Protein AF-A0A5S3YPI2-F1 (afdb_monomer_lite)

Sequence (202 aa):
MSELDIEFKTPSRTIKENSLLTDIDLHELSQLYEDVSFKTLIIGDMKKEQALKSLVIGEDENHTLTSSLECLDEKGLDNSILQNENKLVKLVSYMKKRAFLSGCNQLVFLNSSKEARELTLLEDWGNMNSELIDAKELFDSFKPWQFLSLAYGDSIAHVSKLGSVSMEDEVIDFKSSSSFWEGSFVTEQKKVVSANLVPMRE

Radius of gyration: 19.45 Å; chains: 1; bounding box: 42×45×51 Å

pLDDT: mean 70.62, std 20.14, range [27.45, 94.5]

Secondary structure (DSSP, 8-state):
------EEE-SS-EEETTSPPPHHHHHHHHHH-TT---------SS-HHHHHHT----S-TT--S-S-PPPP-GGGHHHHHHHHGGGSEEEE-TT--EEEE-TTSEEEEE-TTS-EEEEEE---TTTS-TT-GGGHHHHTT----EETTEETT-BHHHHTTTEEEEEETTEEEEEESSSSEEEEEEEETTEEEEEEEEEPP-

Foldseek 3Di:
DDDPFDWDDFPVGIDTPPDDDDPVNQVRVCVVDVQDDDDQDDPDDDPCLVVVVVVPPDPDPDPPLPLQFAAADPQPRQVSCVVCVVSWDWDQDNVRFTWTQTLQQWIFTADPVRDTFKIKQAFQVVPPDPSCVVCVSVSVSHHHDDDDNDTFFDAPVVQVVQADWDDDDQKIWHDGPPAQKTWIFGDDPRGTGMTMIGGHDD

Organism: NCBI:txid161398

Structure (mmCIF, N/CA/C/O backbone):
data_AF-A0A5S3YPI2-F1
#
_entry.id   AF-A0A5S3YPI2-F1
#
loop_
_atom_site.group_PDB
_atom_site.id
_atom_site.type_symbol
_atom_site.label_atom_id
_atom_site.label_alt_id
_atom_site.label_comp_id
_atom_site.label_asym_id
_atom_site.label_entity_id
_atom_site.label_seq_id
_atom_site.pdbx_PDB_ins_code
_atom_site.Cartn_x
_atom_site.Cartn_y
_atom_site.Cartn_z
_atom_site.occupancy
_atom_site.B_iso_or_equiv
_atom_site.auth_seq_id
_atom_site.auth_comp_id
_atom_site.auth_asym_id
_atom_site.auth_atom_id
_atom_site.pdbx_PDB_model_num
ATOM 1 N N . MET A 1 1 ? -19.064 25.954 5.197 1.00 36.50 1 MET A N 1
ATOM 2 C CA . MET A 1 1 ? -19.963 24.964 5.832 1.00 36.50 1 MET A CA 1
ATOM 3 C C . MET A 1 1 ? -19.135 24.287 6.903 1.00 36.50 1 MET A C 1
ATOM 5 O O . MET A 1 1 ? -18.041 23.862 6.565 1.00 36.50 1 MET A O 1
ATOM 9 N N . SER A 1 2 ? -19.549 24.359 8.171 1.00 35.97 2 SER A N 1
ATOM 10 C CA . SER A 1 2 ? -18.691 24.000 9.307 1.00 35.97 2 SER A CA 1
ATOM 11 C C . SER A 1 2 ? -18.310 22.524 9.269 1.00 35.97 2 SER A C 1
ATOM 13 O O . SER A 1 2 ? -19.182 21.670 9.104 1.00 35.97 2 SER A O 1
ATOM 15 N N . GLU A 1 3 ? -17.015 22.267 9.421 1.00 44.09 3 GLU A N 1
ATOM 16 C CA . GLU A 1 3 ? -16.443 20.954 9.697 1.00 44.09 3 GLU A CA 1
ATOM 17 C C . GLU A 1 3 ? -17.239 20.306 10.837 1.00 44.09 3 GLU A C 1
ATOM 19 O O . GLU A 1 3 ? -17.476 20.921 11.878 1.00 44.09 3 GLU A O 1
ATOM 24 N N . LEU A 1 4 ? -17.753 19.100 10.600 1.00 38.81 4 LEU A N 1
ATOM 25 C CA . LEU A 1 4 ? -18.379 18.302 11.646 1.00 38.81 4 LEU A CA 1
ATOM 26 C C . LEU A 1 4 ? -17.256 17.816 12.564 1.00 38.81 4 LEU A C 1
ATOM 28 O O . LEU A 1 4 ? -16.678 16.761 12.324 1.00 38.81 4 LEU A O 1
ATOM 32 N N . ASP A 1 5 ? -16.938 18.609 13.585 1.00 52.88 5 ASP A N 1
ATOM 33 C CA . ASP A 1 5 ? -16.104 18.181 14.704 1.00 52.88 5 ASP A CA 1
ATOM 34 C C . ASP A 1 5 ? -16.802 16.989 15.375 1.00 52.88 5 ASP A C 1
ATOM 36 O O . ASP A 1 5 ? -17.840 17.142 16.024 1.00 52.88 5 ASP A O 1
ATOM 40 N N . ILE A 1 6 ? -16.269 15.780 15.182 1.00 54.59 6 ILE A N 1
ATOM 41 C CA . ILE A 1 6 ? -16.771 14.598 15.883 1.00 54.59 6 ILE A CA 1
ATOM 42 C C . ILE A 1 6 ? -16.357 14.732 17.352 1.00 54.59 6 ILE A C 1
ATOM 44 O O . ILE A 1 6 ? -15.170 14.751 17.695 1.00 54.59 6 ILE A O 1
ATOM 48 N N . GLU A 1 7 ? -17.357 14.839 18.223 1.00 72.94 7 GLU A N 1
ATOM 49 C CA . GLU A 1 7 ? -17.189 14.954 19.667 1.00 72.94 7 GLU A CA 1
ATOM 50 C C . GLU A 1 7 ? -17.839 13.759 20.370 1.00 72.94 7 GLU A C 1
ATOM 52 O O . GLU A 1 7 ? -19.037 13.508 20.231 1.00 72.94 7 GLU A O 1
ATOM 57 N N . PHE A 1 8 ? -17.053 13.041 21.169 1.00 69.75 8 PHE A N 1
ATOM 58 C CA . PHE A 1 8 ? -17.534 11.973 22.035 1.00 69.75 8 PHE A CA 1
ATOM 59 C C . PHE A 1 8 ? -17.744 12.536 23.434 1.00 69.75 8 PHE A C 1
ATOM 61 O O . PHE A 1 8 ? -16.818 13.059 24.056 1.00 69.75 8 PHE A O 1
ATOM 68 N N . LYS A 1 9 ? -18.967 12.440 23.950 1.00 78.50 9 LYS A N 1
ATOM 69 C CA . LYS A 1 9 ? -19.253 12.820 25.334 1.00 78.50 9 LYS A CA 1
ATOM 70 C C . LYS A 1 9 ? -19.041 11.617 26.236 1.00 78.50 9 LYS A C 1
ATOM 72 O O . LYS A 1 9 ? -19.733 10.615 26.082 1.00 78.50 9 LYS A O 1
ATOM 77 N N . THR A 1 10 ? -18.121 11.745 27.181 1.00 77.94 10 THR A N 1
ATOM 78 C CA . THR A 1 10 ? -17.955 10.810 28.291 1.00 77.94 10 THR A CA 1
ATOM 79 C C . THR A 1 10 ? -18.364 11.491 29.603 1.00 77.94 10 THR A C 1
ATOM 81 O O . THR A 1 10 ? -18.572 12.711 29.624 1.00 77.94 10 THR A O 1
ATOM 84 N N . PRO A 1 11 ? -18.524 10.741 30.709 1.00 82.25 11 PRO A N 1
ATOM 85 C CA . PRO A 1 11 ? -18.823 11.326 32.012 1.00 82.25 11 PRO A CA 1
ATOM 86 C C . PRO A 1 11 ? -17.767 12.335 32.482 1.00 82.25 11 PRO A C 1
ATOM 88 O O . PRO A 1 11 ? -18.126 13.341 33.094 1.00 82.25 11 PRO A O 1
ATOM 91 N N . SER A 1 12 ? -16.484 12.096 32.186 1.00 79.69 12 SER A N 1
ATOM 92 C CA . SER A 1 12 ? -15.398 12.973 32.633 1.00 79.69 12 SER A CA 1
ATOM 93 C C . SER A 1 12 ? -15.184 14.204 31.751 1.00 79.69 12 SER A C 1
ATOM 95 O O . SER A 1 12 ? -14.831 15.264 32.279 1.00 79.69 12 SER A O 1
ATOM 97 N N . ARG A 1 13 ? -15.393 14.114 30.427 1.00 78.06 13 ARG A N 1
ATOM 98 C CA . ARG A 1 13 ? -15.234 15.259 29.514 1.00 78.06 13 ARG A CA 1
ATOM 99 C C . ARG A 1 13 ? -15.859 15.046 28.136 1.00 78.06 13 ARG A C 1
ATOM 101 O O . ARG A 1 13 ? -16.295 13.969 27.752 1.00 78.06 13 ARG A O 1
ATOM 108 N N . THR A 1 14 ? -15.859 16.117 27.344 1.00 81.38 14 THR A N 1
ATOM 109 C CA . THR A 1 14 ? -16.065 16.017 25.894 1.00 81.38 14 THR A CA 1
ATOM 110 C C . THR A 1 14 ? -14.720 15.799 25.212 1.00 81.38 14 THR A C 1
ATOM 112 O O . THR A 1 14 ? -13.806 16.620 25.323 1.00 81.38 14 THR A O 1
ATOM 115 N N . ILE A 1 15 ? -14.603 14.672 24.525 1.00 70.25 15 ILE A N 1
ATOM 116 C CA . ILE A 1 15 ? -13.433 14.258 23.766 1.00 70.25 15 ILE A CA 1
ATOM 117 C C . ILE A 1 15 ? -13.654 14.677 22.317 1.00 70.25 15 ILE A C 1
ATOM 119 O O . ILE A 1 15 ? -14.495 14.121 21.616 1.00 70.25 15 ILE A O 1
ATOM 123 N N . LYS A 1 16 ? -12.884 15.658 21.852 1.00 70.94 16 LYS A N 1
ATOM 124 C CA . LYS A 1 16 ? -12.821 15.996 20.423 1.00 70.94 16 LYS A CA 1
ATOM 125 C C . LYS A 1 16 ? -11.940 14.983 19.696 1.00 70.94 16 LYS A C 1
ATOM 127 O O . LYS A 1 16 ? -10.976 14.517 20.303 1.00 70.94 16 LYS A O 1
ATOM 132 N N . GLU A 1 17 ? -12.187 14.738 18.410 1.00 57.97 17 GLU A N 1
ATOM 133 C CA . GLU A 1 17 ? -11.412 13.814 17.553 1.00 57.97 17 GLU A CA 1
ATOM 134 C C . GLU A 1 17 ? -9.879 13.949 17.699 1.00 57.97 17 GLU A C 1
ATOM 136 O O . GLU A 1 17 ? -9.161 12.952 17.680 1.00 57.97 17 GLU A O 1
ATOM 141 N N . ASN A 1 18 ? -9.373 15.167 17.922 1.00 56.47 18 ASN A N 1
ATOM 142 C CA . ASN A 1 18 ? -7.936 15.462 18.030 1.00 56.47 18 ASN A CA 1
ATOM 143 C C . ASN A 1 18 ? -7.383 15.448 19.470 1.00 56.47 18 ASN A C 1
ATOM 145 O O . ASN A 1 18 ? -6.233 15.827 19.702 1.00 56.47 18 ASN A O 1
ATOM 149 N N . SER A 1 19 ? -8.191 15.063 20.458 1.00 59.69 19 SER A N 1
ATOM 150 C CA . SER A 1 19 ? -7.768 15.029 21.858 1.00 59.69 19 SER A CA 1
ATOM 151 C C . SER A 1 19 ? -6.861 13.832 22.113 1.00 59.69 19 SER A C 1
ATOM 153 O O . SER A 1 19 ? -7.172 12.711 21.721 1.00 59.69 19 SER A O 1
ATOM 155 N N . LEU A 1 20 ? -5.764 14.040 22.844 1.00 56.81 20 LEU A N 1
ATOM 156 C CA . LEU A 1 20 ? -5.039 12.921 23.440 1.00 56.81 20 LEU A CA 1
ATOM 157 C C . LEU A 1 20 ? -5.981 12.196 24.404 1.00 56.81 20 LEU A C 1
ATOM 159 O O . LEU A 1 20 ? -6.575 12.834 25.276 1.00 56.81 20 LEU A O 1
ATOM 163 N N . LEU A 1 21 ? -6.132 10.889 24.203 1.00 63.44 21 LEU A N 1
ATOM 164 C CA . LEU A 1 21 ? -6.909 10.023 25.078 1.00 63.44 21 LEU A CA 1
ATOM 165 C C . LEU A 1 21 ? -6.035 9.608 26.257 1.00 63.44 21 LEU A C 1
ATOM 167 O O . LEU A 1 21 ? -4.906 9.150 26.080 1.00 63.44 21 LEU A O 1
ATOM 171 N N . THR A 1 22 ? -6.564 9.815 27.451 1.00 75.88 22 THR A N 1
ATOM 172 C CA . THR A 1 22 ? -6.027 9.305 28.708 1.00 75.88 22 THR A CA 1
ATOM 173 C C . THR A 1 22 ? -6.606 7.921 28.987 1.00 75.88 22 THR A C 1
ATOM 175 O O . THR A 1 22 ? -7.615 7.535 28.400 1.00 75.88 22 THR A O 1
ATOM 178 N N . ASP A 1 23 ? -6.021 7.184 29.927 1.00 71.88 23 ASP A N 1
ATOM 179 C CA . ASP A 1 23 ? -6.545 5.870 30.320 1.00 71.88 23 ASP A CA 1
ATOM 180 C C . ASP A 1 23 ? -7.991 5.944 30.846 1.00 71.88 23 ASP A C 1
ATOM 182 O O . ASP A 1 23 ? -8.777 5.020 30.646 1.00 71.88 23 ASP A O 1
ATOM 186 N N . ILE A 1 24 ? -8.368 7.074 31.457 1.00 76.75 24 ILE A N 1
ATOM 187 C CA . ILE A 1 24 ? -9.739 7.339 31.915 1.00 76.75 24 ILE A CA 1
ATOM 188 C C . ILE A 1 24 ? -10.686 7.460 30.718 1.00 76.75 24 ILE A C 1
ATOM 190 O O . ILE A 1 24 ? -11.760 6.865 30.728 1.00 76.75 24 ILE A O 1
ATOM 194 N N . ASP A 1 25 ? -10.271 8.166 29.664 1.00 74.56 25 ASP A N 1
ATOM 195 C CA . ASP A 1 25 ? -11.073 8.314 28.446 1.00 74.56 25 ASP A CA 1
ATOM 196 C C . ASP A 1 25 ? -11.304 6.964 27.764 1.00 74.56 25 ASP A C 1
ATOM 198 O O . ASP A 1 25 ? -12.417 6.657 27.346 1.00 74.56 25 ASP A O 1
ATOM 202 N N . LEU A 1 26 ? -10.254 6.143 27.671 1.00 68.38 26 LEU A N 1
ATOM 203 C CA . LEU A 1 26 ? -10.327 4.810 27.071 1.00 68.38 26 LEU A CA 1
ATOM 204 C C . LEU A 1 26 ? -11.271 3.900 27.861 1.00 68.38 26 LEU A C 1
ATOM 206 O O . LEU A 1 26 ? -12.090 3.193 27.275 1.00 68.38 26 LEU A O 1
ATOM 210 N N . HIS A 1 27 ? -11.191 3.956 29.192 1.00 73.62 27 HIS A N 1
ATOM 211 C CA . HIS A 1 27 ? -12.082 3.208 30.064 1.00 73.62 27 HIS A CA 1
ATOM 212 C C . HIS A 1 27 ? -13.540 3.651 29.893 1.00 73.62 27 HIS A C 1
ATOM 214 O O . HIS A 1 27 ? -14.401 2.816 29.635 1.00 73.62 27 HIS A O 1
ATOM 220 N N . GLU A 1 28 ? -13.829 4.950 29.955 1.00 77.06 28 GLU A N 1
ATOM 221 C CA . GLU A 1 28 ? -15.199 5.456 29.813 1.00 77.06 28 GLU A CA 1
ATOM 222 C C . GLU A 1 28 ? -15.792 5.180 28.427 1.00 77.06 28 GLU A C 1
ATOM 224 O O . GLU A 1 28 ? -16.961 4.813 28.319 1.00 77.06 28 GLU A O 1
ATOM 229 N N . LEU A 1 29 ? -14.992 5.301 27.365 1.00 69.56 29 LEU A N 1
ATOM 230 C CA . LEU A 1 29 ? -15.438 4.974 26.011 1.00 69.56 29 LEU A CA 1
ATOM 231 C C . LEU A 1 29 ? -15.741 3.479 25.857 1.00 69.56 29 LEU A C 1
ATOM 233 O O . LEU A 1 29 ? -16.747 3.143 25.239 1.00 69.56 29 LEU A O 1
ATOM 237 N N . SER A 1 30 ? -14.940 2.595 26.462 1.00 65.69 30 SER A N 1
ATOM 238 C CA . SER A 1 30 ? -15.195 1.144 26.437 1.00 65.69 30 SER A CA 1
ATOM 239 C C . SER A 1 30 ? -16.472 0.725 27.174 1.00 65.69 30 SER A C 1
ATOM 241 O O . SER A 1 30 ? -17.046 -0.311 26.868 1.00 65.69 30 SER A O 1
ATOM 243 N N . GLN A 1 31 ? -16.926 1.525 28.145 1.00 73.38 31 GLN A N 1
ATOM 244 C CA . GLN A 1 31 ? -18.189 1.287 28.854 1.00 73.38 31 GLN A CA 1
ATOM 245 C C . GLN A 1 31 ? -19.404 1.824 28.086 1.00 73.38 31 GLN A C 1
ATOM 247 O O . GLN A 1 31 ? -20.514 1.340 28.275 1.00 73.38 31 GLN A O 1
ATOM 252 N N . LEU A 1 32 ? -19.214 2.859 27.263 1.00 72.50 32 LEU A N 1
ATOM 253 C CA . LEU A 1 32 ? -20.289 3.506 26.505 1.00 72.50 32 LEU A CA 1
ATOM 254 C C . LEU A 1 32 ? -20.533 2.861 25.141 1.00 72.50 32 LEU A C 1
ATOM 256 O O . LEU A 1 32 ? -21.643 2.941 24.619 1.00 72.50 32 LEU A O 1
ATOM 260 N N . TYR A 1 33 ? -19.498 2.260 24.561 1.00 62.34 33 TYR A N 1
ATOM 261 C CA . TYR A 1 33 ? -19.547 1.633 23.251 1.00 62.34 33 TYR A CA 1
ATOM 262 C C . TYR A 1 33 ? -19.001 0.213 23.376 1.00 62.34 33 TYR A C 1
ATOM 264 O O . TYR A 1 33 ? -17.795 -0.005 23.271 1.00 62.34 33 TYR A O 1
ATOM 272 N N . GLU A 1 34 ? -19.910 -0.732 23.621 1.00 50.16 34 GLU A N 1
ATOM 273 C CA . GLU A 1 34 ? -19.600 -2.147 23.886 1.00 50.16 34 GLU A CA 1
ATOM 274 C C . GLU A 1 34 ? -18.783 -2.798 22.751 1.00 50.16 34 GLU A C 1
ATOM 276 O O . GLU A 1 34 ? -17.975 -3.688 23.004 1.00 50.16 34 GLU A O 1
ATOM 281 N N . ASP A 1 35 ? -18.889 -2.267 21.528 1.00 46.22 35 ASP A N 1
ATOM 282 C CA . ASP A 1 35 ? -18.193 -2.762 20.333 1.00 46.22 35 ASP A CA 1
ATOM 283 C C . ASP A 1 35 ? -16.818 -2.105 20.073 1.00 46.22 35 ASP A C 1
ATOM 285 O O . ASP A 1 35 ? -16.183 -2.358 19.044 1.00 46.22 35 ASP A O 1
ATOM 289 N N . VAL A 1 36 ? -16.334 -1.213 20.950 1.00 41.56 36 VAL A N 1
ATOM 290 C CA . VAL A 1 36 ? -15.094 -0.449 20.715 1.00 41.56 36 VAL A CA 1
ATOM 291 C C . VAL A 1 36 ? -13.943 -0.979 21.570 1.00 41.56 36 VAL A C 1
ATOM 293 O O . VAL A 1 36 ? -13.870 -0.755 22.777 1.00 41.56 36 VAL A O 1
ATOM 296 N N . SER A 1 37 ? -12.972 -1.626 20.918 1.00 46.06 37 SER A N 1
ATOM 297 C CA . SER A 1 37 ? -11.726 -2.077 21.549 1.00 46.06 37 SER A CA 1
ATOM 298 C C . SER A 1 37 ? -10.583 -1.086 21.313 1.00 46.06 37 SER A C 1
ATOM 300 O O . SER A 1 37 ? -10.250 -0.755 20.174 1.00 46.06 37 SER A O 1
ATOM 302 N N . PHE A 1 38 ? -9.938 -0.642 22.393 1.00 42.31 38 PHE A N 1
ATOM 303 C CA . PHE A 1 38 ? -8.753 0.214 22.343 1.00 42.31 38 PHE A CA 1
ATOM 304 C C . PHE A 1 38 ? -7.497 -0.611 22.650 1.00 42.31 38 PHE A C 1
ATOM 306 O O . PHE A 1 38 ? -7.372 -1.167 23.740 1.00 42.31 38 PHE A O 1
ATOM 313 N N . LYS A 1 39 ? -6.543 -0.686 21.711 1.00 41.97 39 LYS A N 1
ATOM 314 C CA . LYS A 1 39 ? -5.249 -1.359 21.923 1.00 41.97 39 LYS A CA 1
ATOM 315 C C . LYS A 1 39 ? -4.085 -0.402 21.671 1.00 41.97 39 LYS A C 1
ATOM 317 O O . LYS A 1 39 ? -3.919 0.119 20.571 1.00 41.97 39 LYS A O 1
ATOM 322 N N . THR A 1 40 ? -3.263 -0.198 22.699 1.00 36.62 40 THR A N 1
ATOM 323 C CA . THR A 1 40 ? -2.020 0.583 22.617 1.00 36.62 40 THR A CA 1
ATOM 324 C C . THR A 1 40 ? -0.899 -0.302 22.086 1.00 36.62 40 THR A C 1
ATOM 326 O O . THR A 1 40 ? -0.530 -1.291 22.715 1.00 36.62 40 THR A O 1
ATOM 329 N N . LEU A 1 41 ? -0.345 0.054 20.928 1.00 32.75 41 LEU A N 1
ATOM 330 C CA . LEU A 1 41 ? 0.701 -0.718 20.261 1.00 32.75 41 LEU A CA 1
ATOM 331 C C . LEU A 1 41 ? 2.067 -0.081 20.554 1.00 32.75 41 LEU A C 1
ATOM 333 O O . LEU A 1 41 ? 2.400 0.973 20.015 1.00 32.75 41 LEU A O 1
ATOM 337 N N . ILE A 1 42 ? 2.850 -0.703 21.439 1.00 31.89 42 ILE A N 1
ATOM 338 C CA . ILE A 1 42 ? 4.225 -0.281 21.742 1.00 31.89 42 ILE A CA 1
ATOM 339 C C . ILE A 1 42 ? 5.172 -1.117 20.877 1.00 31.89 42 ILE A C 1
ATOM 341 O O . ILE A 1 42 ? 5.276 -2.328 21.058 1.00 31.89 42 ILE A O 1
ATOM 345 N N . ILE A 1 43 ? 5.861 -0.481 19.926 1.00 32.19 43 ILE A N 1
ATOM 346 C CA . ILE A 1 43 ? 6.871 -1.147 19.094 1.00 32.19 43 ILE A CA 1
ATOM 347 C C . ILE A 1 43 ? 8.244 -0.916 19.725 1.00 32.19 43 ILE A C 1
ATOM 349 O O . ILE A 1 43 ? 8.896 0.095 19.477 1.00 32.19 43 ILE A O 1
ATOM 353 N N . GLY A 1 44 ? 8.660 -1.865 20.560 1.00 27.45 44 GLY A N 1
ATOM 354 C CA . GLY A 1 44 ? 9.986 -1.918 21.169 1.00 27.45 44 GLY A CA 1
ATOM 355 C C . GLY A 1 44 ? 10.218 -3.284 21.812 1.00 27.45 44 GLY A C 1
ATOM 356 O O . GLY A 1 44 ? 9.569 -3.614 22.795 1.00 27.45 44 GLY A O 1
ATOM 357 N N . ASP A 1 45 ? 11.133 -4.049 21.220 1.00 30.39 45 ASP A N 1
ATOM 358 C CA . ASP A 1 45 ? 11.710 -5.326 21.660 1.00 30.39 45 ASP A CA 1
ATOM 359 C C . ASP A 1 45 ? 10.866 -6.623 21.684 1.00 30.39 45 ASP A C 1
ATOM 361 O O . ASP A 1 45 ? 9.938 -6.837 22.459 1.00 30.39 45 ASP A O 1
ATOM 365 N N . MET A 1 46 ? 11.297 -7.524 20.791 1.00 35.38 46 MET A N 1
ATOM 366 C CA . MET A 1 46 ? 11.335 -9.000 20.783 1.00 35.38 46 MET A CA 1
ATOM 367 C C . MET A 1 46 ? 10.669 -9.812 21.921 1.00 35.38 46 MET A C 1
ATOM 369 O O . MET A 1 46 ? 11.247 -10.761 22.445 1.00 35.38 46 MET A O 1
ATOM 373 N N . LYS A 1 47 ? 9.395 -9.551 22.219 1.00 36.16 47 LYS A N 1
ATOM 374 C CA . LYS A 1 47 ? 8.437 -10.557 22.732 1.00 36.16 47 LYS A CA 1
ATOM 375 C C . LYS A 1 47 ? 7.175 -10.605 21.860 1.00 36.16 47 LYS A C 1
ATOM 377 O O . LYS A 1 47 ? 6.046 -10.625 22.343 1.00 36.16 47 LYS A O 1
ATOM 382 N N . LYS A 1 48 ? 7.396 -10.576 20.540 1.00 41.25 48 LYS A N 1
ATOM 383 C CA . LYS A 1 48 ? 6.378 -10.425 19.485 1.00 41.25 48 LYS A CA 1
ATOM 384 C C . LYS A 1 48 ? 5.463 -11.644 19.278 1.00 41.25 48 LYS A C 1
ATOM 386 O O . LYS A 1 48 ? 4.391 -11.469 18.710 1.00 41.25 48 LYS A O 1
ATOM 391 N N . GLU A 1 49 ? 5.806 -12.837 19.768 1.00 34.28 49 GLU A N 1
ATOM 392 C CA . GLU A 1 49 ? 5.008 -14.051 19.501 1.00 34.28 49 GLU A CA 1
ATOM 393 C C . GLU A 1 49 ? 3.615 -14.046 20.156 1.00 34.28 49 GLU A C 1
ATOM 395 O O . GLU A 1 49 ? 2.656 -14.518 19.555 1.00 34.28 49 GLU A O 1
ATOM 400 N N . GLN A 1 50 ? 3.448 -13.472 21.354 1.00 36.22 50 GLN A N 1
ATOM 401 C CA . GLN A 1 50 ? 2.127 -13.403 22.008 1.00 36.22 50 GLN A CA 1
ATOM 402 C C . GLN A 1 50 ? 1.290 -12.187 21.574 1.00 36.22 50 GLN A C 1
ATOM 404 O O . GLN A 1 50 ? 0.061 -12.213 21.659 1.00 36.22 50 GLN A O 1
ATOM 409 N N . ALA A 1 51 ? 1.930 -11.126 21.076 1.00 35.38 51 ALA A N 1
ATOM 410 C CA . ALA A 1 51 ? 1.240 -9.915 20.630 1.00 35.38 51 ALA A CA 1
ATOM 411 C C . ALA A 1 51 ? 0.498 -10.127 19.296 1.00 35.38 51 ALA A C 1
ATOM 413 O O . ALA A 1 51 ? -0.598 -9.610 19.107 1.00 35.38 51 ALA A O 1
ATOM 414 N N . LEU A 1 52 ? 1.046 -10.953 18.398 1.00 37.66 52 LEU A N 1
ATOM 415 C CA . LEU A 1 52 ? 0.348 -11.382 17.180 1.00 37.66 52 LEU A CA 1
ATOM 416 C C . LEU A 1 52 ? -0.781 -12.380 17.488 1.00 37.66 52 LEU A C 1
ATOM 418 O O . LEU A 1 52 ? -1.856 -12.269 16.910 1.00 37.66 52 LEU A O 1
ATOM 422 N N . LYS A 1 53 ? -0.604 -13.258 18.489 1.00 34.16 53 LYS A N 1
ATOM 423 C CA . LYS A 1 53 ? -1.674 -14.138 19.008 1.00 34.16 53 LYS A CA 1
ATOM 424 C C . LYS A 1 53 ? -2.828 -13.394 19.687 1.00 34.16 53 LYS A C 1
ATOM 426 O O . LYS A 1 53 ? -3.883 -13.975 19.885 1.00 34.16 53 LYS A O 1
ATOM 431 N N . SER A 1 54 ? -2.654 -12.122 20.042 1.00 29.92 54 SER A N 1
ATOM 432 C CA . SER A 1 54 ? -3.716 -11.262 20.588 1.00 29.92 54 SER A CA 1
ATOM 433 C C . SER A 1 54 ? -4.305 -10.302 19.549 1.00 29.92 54 SER A C 1
ATOM 435 O O . SER A 1 54 ? -5.180 -9.500 19.885 1.00 29.92 54 SER A O 1
ATOM 437 N N . LEU A 1 55 ? -3.917 -10.443 18.275 1.00 35.41 55 LEU A N 1
ATOM 438 C CA . LEU A 1 55 ? -4.694 -9.984 17.119 1.00 35.41 55 LEU A CA 1
ATOM 439 C C . LEU A 1 55 ? -5.852 -10.952 16.802 1.00 35.41 55 LEU A C 1
ATOM 441 O O . LEU A 1 55 ? -6.351 -10.999 15.686 1.00 35.41 55 LEU A O 1
ATOM 445 N N . VAL A 1 56 ? -6.299 -11.714 17.802 1.00 33.91 56 VAL A N 1
ATOM 446 C CA . VAL A 1 56 ? -7.660 -12.235 17.862 1.00 33.91 56 VAL A CA 1
ATOM 447 C C . VAL A 1 56 ? -8.568 -11.004 17.918 1.00 33.91 56 VAL A C 1
ATOM 449 O O . VAL A 1 56 ? -8.689 -10.326 18.946 1.00 33.91 56 VAL A O 1
ATOM 452 N N . ILE A 1 57 ? -9.118 -10.659 16.748 1.00 37.28 57 ILE A N 1
ATOM 453 C CA . ILE A 1 57 ? -10.459 -10.074 16.622 1.00 37.28 57 ILE A CA 1
ATOM 454 C C . ILE A 1 57 ? -11.308 -10.857 17.615 1.00 37.28 57 ILE A C 1
ATOM 456 O O . ILE A 1 57 ? -11.205 -12.079 17.585 1.00 37.28 57 ILE A O 1
ATOM 460 N N . GLY A 1 58 ? -11.964 -10.154 18.547 1.00 27.77 58 GLY A N 1
ATOM 461 C CA . GLY A 1 58 ? -12.495 -10.700 19.799 1.00 27.77 58 GLY A CA 1
ATOM 462 C C . GLY A 1 58 ? -13.064 -12.107 19.666 1.00 27.77 58 GLY A C 1
ATOM 463 O O . GLY A 1 58 ? -13.580 -12.458 18.611 1.00 27.77 58 GLY A O 1
ATOM 464 N N . GLU A 1 59 ? -12.942 -12.904 20.731 1.00 30.00 59 GLU A N 1
ATOM 465 C CA . GLU A 1 59 ? -13.708 -14.143 20.872 1.00 30.00 59 GLU A CA 1
ATOM 466 C C . GLU A 1 59 ? -15.193 -13.814 20.705 1.00 30.00 59 GLU A C 1
ATOM 468 O O . GLU A 1 59 ? -15.891 -13.485 21.657 1.00 30.00 59 GLU A O 1
ATOM 473 N N . ASP A 1 60 ? -15.628 -13.844 19.458 1.00 31.80 60 ASP A N 1
ATOM 474 C CA . ASP A 1 60 ? -16.995 -13.749 19.033 1.00 31.80 60 ASP A CA 1
ATOM 475 C C . ASP A 1 60 ? -17.134 -14.685 17.840 1.00 31.80 60 ASP A C 1
ATOM 477 O O . ASP A 1 60 ? -16.295 -14.785 16.934 1.00 31.80 60 ASP A O 1
ATOM 481 N N . GLU A 1 61 ? -18.160 -15.497 17.959 1.00 32.56 61 GLU A N 1
ATOM 482 C CA . GLU A 1 61 ? -18.379 -16.717 17.222 1.00 32.56 61 GLU A CA 1
ATOM 483 C C . GLU A 1 61 ? -18.477 -16.427 15.709 1.00 32.56 61 GLU A C 1
ATOM 485 O O . GLU A 1 61 ? -19.227 -15.565 15.264 1.00 32.56 61 GLU A O 1
ATOM 490 N N . ASN A 1 62 ? -17.756 -17.192 14.881 1.00 32.75 62 ASN A N 1
ATOM 491 C CA . ASN A 1 62 ? -17.950 -17.249 13.423 1.00 32.75 62 ASN A CA 1
ATOM 492 C C . ASN A 1 62 ? 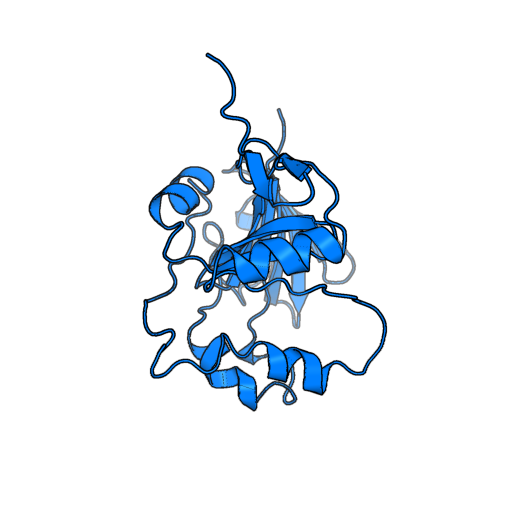-17.776 -15.942 12.619 1.00 32.75 62 ASN A C 1
ATOM 494 O O . ASN A 1 62 ? -18.468 -15.739 11.618 1.00 32.75 62 ASN A O 1
ATOM 498 N N . HIS A 1 63 ? -16.782 -15.107 12.919 1.00 36.41 63 HIS A N 1
ATOM 499 C CA . HIS A 1 63 ? -16.272 -14.183 11.901 1.00 36.41 63 HIS A CA 1
ATOM 500 C C . HIS A 1 63 ? -15.206 -14.863 11.049 1.00 36.41 63 HIS A C 1
ATOM 502 O O . HIS A 1 63 ? -14.011 -14.593 11.142 1.00 36.41 63 HIS A O 1
ATOM 508 N N . THR A 1 64 ? -15.651 -15.746 10.159 1.00 38.69 64 THR A N 1
ATOM 509 C CA . THR A 1 64 ? -14.885 -16.015 8.949 1.00 38.69 64 THR A CA 1
ATOM 510 C C . THR A 1 64 ? -14.576 -14.665 8.291 1.00 38.69 64 THR A C 1
ATOM 512 O O . THR A 1 64 ? -15.495 -13.972 7.848 1.00 38.69 64 THR A O 1
ATOM 515 N N . LEU A 1 65 ? -13.294 -14.302 8.175 1.00 46.41 65 LEU A N 1
ATOM 516 C CA . LEU A 1 65 ? -12.774 -13.239 7.292 1.00 46.41 65 LEU A CA 1
ATOM 517 C C . LEU A 1 65 ? -13.029 -13.565 5.796 1.00 46.41 65 LEU A C 1
ATOM 519 O O . LEU A 1 65 ? -12.254 -13.232 4.911 1.00 46.41 65 LEU A O 1
ATOM 523 N N . THR A 1 66 ? -14.136 -14.245 5.492 1.00 42.19 66 THR A N 1
ATOM 524 C CA . THR A 1 66 ? -14.578 -14.673 4.165 1.00 42.19 66 THR A CA 1
ATOM 525 C C . THR A 1 66 ? -15.297 -13.570 3.397 1.00 42.19 66 THR A C 1
ATOM 527 O O . THR A 1 66 ? -15.713 -13.802 2.263 1.00 42.19 66 THR A O 1
ATOM 530 N N . SER A 1 67 ? -15.468 -12.370 3.963 1.00 50.03 67 SER A N 1
ATOM 531 C CA . SER A 1 67 ? -15.791 -11.205 3.140 1.00 50.03 67 SER A CA 1
ATOM 532 C C . SER A 1 67 ? -14.550 -10.879 2.317 1.00 50.03 67 SER A C 1
ATOM 534 O O . SER A 1 67 ? -13.569 -10.392 2.870 1.00 50.03 67 SER A O 1
ATOM 536 N N . SER A 1 68 ? -14.578 -11.205 1.024 1.00 66.69 68 SER A N 1
ATOM 537 C CA . SER A 1 68 ? -13.466 -11.009 0.093 1.00 66.69 68 SER A CA 1
ATOM 538 C C . SER A 1 68 ? -12.887 -9.601 0.231 1.00 66.69 68 SER A C 1
ATOM 540 O O . SER A 1 68 ? -13.510 -8.632 -0.213 1.00 66.69 68 SER A O 1
ATOM 542 N N . LEU A 1 69 ? -11.722 -9.493 0.872 1.00 75.75 69 LEU A N 1
ATOM 543 C CA . LEU A 1 69 ? -10.986 -8.240 0.945 1.00 75.75 69 LEU A CA 1
ATOM 544 C C . LEU A 1 69 ? -10.720 -7.774 -0.487 1.00 75.75 69 LEU A C 1
ATOM 546 O O . LEU A 1 69 ? -10.246 -8.547 -1.324 1.00 75.75 69 LEU A O 1
ATOM 550 N N . GLU A 1 70 ? -11.070 -6.528 -0.781 1.00 86.25 70 GLU A N 1
ATOM 551 C CA . GLU A 1 70 ? -10.896 -5.984 -2.126 1.00 86.25 70 GLU A CA 1
ATOM 552 C C . GLU A 1 70 ? -9.476 -5.470 -2.302 1.00 86.25 70 GLU A C 1
ATOM 554 O O . GLU A 1 70 ? -8.839 -4.983 -1.364 1.00 86.25 70 GLU A O 1
ATOM 559 N N . CYS A 1 71 ? -8.995 -5.562 -3.532 1.00 88.94 71 CYS A N 1
ATOM 560 C CA . CYS A 1 71 ? -7.768 -4.912 -3.952 1.00 88.94 71 CYS A CA 1
ATOM 561 C C . CYS A 1 71 ? -8.066 -3.455 -4.307 1.00 88.94 71 CYS A C 1
ATOM 563 O O . CYS A 1 71 ? -9.169 -3.127 -4.746 1.00 88.94 71 CYS A O 1
ATOM 565 N N . LEU A 1 72 ? -7.088 -2.577 -4.114 1.00 89.94 72 LEU A N 1
ATOM 566 C CA . LEU A 1 72 ? -7.210 -1.173 -4.475 1.00 89.94 72 LEU A CA 1
ATOM 567 C C . LEU A 1 72 ? -6.686 -0.937 -5.893 1.00 89.94 72 LEU A C 1
ATOM 569 O O . LEU A 1 72 ? -5.687 -1.531 -6.297 1.00 89.94 72 LEU A O 1
ATOM 573 N N . ASP A 1 73 ? -7.372 -0.071 -6.643 1.00 87.25 73 ASP A N 1
ATOM 574 C CA . ASP A 1 73 ? -6.905 0.401 -7.949 1.00 87.25 73 ASP A CA 1
ATOM 575 C C . ASP A 1 73 ? -6.051 1.665 -7.798 1.00 87.25 73 ASP A C 1
ATOM 577 O O . ASP A 1 73 ? -6.540 2.746 -7.472 1.00 87.25 73 ASP A O 1
ATOM 581 N N . GLU A 1 74 ? -4.772 1.534 -8.126 1.00 80.69 74 GLU A N 1
ATOM 582 C CA . GLU A 1 74 ? -3.746 2.569 -7.986 1.00 80.69 74 GLU A CA 1
ATOM 583 C C . GLU A 1 74 ? -3.965 3.786 -8.896 1.00 80.69 74 GLU A C 1
ATOM 585 O O . GLU A 1 74 ? -3.437 4.870 -8.628 1.00 80.69 74 GLU A O 1
ATOM 590 N N . LYS A 1 75 ? -4.706 3.621 -10.004 1.00 79.25 75 LYS A N 1
ATOM 591 C CA . LYS A 1 75 ? -5.021 4.720 -10.936 1.00 79.25 75 LYS A CA 1
ATOM 592 C C . LYS A 1 75 ? -6.111 5.642 -10.397 1.00 79.25 75 LYS A C 1
ATOM 594 O O . LYS A 1 75 ? -6.189 6.795 -10.815 1.00 79.25 75 LYS A O 1
ATOM 599 N N . GLY A 1 76 ? -6.941 5.136 -9.489 1.00 82.00 76 GLY A N 1
ATOM 600 C CA . GLY A 1 76 ? -8.057 5.843 -8.872 1.00 82.00 76 GLY A CA 1
ATOM 601 C C . GLY A 1 76 ? -8.102 5.597 -7.371 1.00 82.00 76 GLY A C 1
ATOM 602 O O . GLY A 1 76 ? -9.182 5.339 -6.843 1.00 82.00 76 GLY A O 1
ATOM 603 N N . LEU A 1 77 ? -6.942 5.648 -6.706 1.00 85.62 77 LEU A N 1
ATOM 604 C CA . LEU A 1 77 ? -6.754 5.133 -5.349 1.00 85.62 77 LEU A CA 1
ATOM 605 C C . LEU A 1 77 ? -7.760 5.707 -4.344 1.00 85.62 77 LEU A C 1
ATOM 607 O O . LEU A 1 77 ? -8.414 4.945 -3.637 1.00 85.62 77 LEU A O 1
ATOM 611 N N . ASP A 1 78 ? -7.969 7.024 -4.347 1.00 85.88 78 ASP A N 1
ATOM 612 C CA . ASP A 1 78 ? -8.931 7.678 -3.450 1.00 85.88 78 ASP A CA 1
ATOM 613 C C . ASP A 1 78 ? -10.368 7.192 -3.686 1.00 85.88 78 ASP A C 1
ATOM 615 O O . ASP A 1 78 ? -11.082 6.841 -2.747 1.00 85.88 78 ASP A O 1
ATOM 619 N N . ASN A 1 79 ? -10.785 7.088 -4.952 1.00 86.31 79 ASN A N 1
ATOM 620 C CA . ASN A 1 79 ? -12.106 6.566 -5.307 1.00 86.31 79 ASN A CA 1
ATOM 621 C C . ASN A 1 79 ? -12.246 5.088 -4.923 1.00 86.31 79 ASN A C 1
ATOM 623 O O . ASN A 1 79 ? -13.291 4.682 -4.417 1.00 86.31 79 ASN A O 1
ATOM 627 N N . SER A 1 80 ? -11.196 4.293 -5.138 1.00 87.12 80 SER A N 1
ATOM 628 C CA . SER A 1 80 ? -11.164 2.873 -4.786 1.00 87.12 80 SER A CA 1
ATOM 629 C C . SER A 1 80 ? -11.285 2.664 -3.276 1.00 87.12 80 SER A C 1
ATOM 631 O O . SER A 1 80 ? -11.972 1.739 -2.843 1.00 87.12 80 SER A O 1
ATOM 633 N N . ILE A 1 81 ? -10.658 3.530 -2.474 1.00 86.44 81 ILE A N 1
ATOM 634 C CA . ILE A 1 81 ? -10.766 3.519 -1.011 1.00 86.44 81 ILE A CA 1
ATOM 635 C C . ILE A 1 81 ? -12.190 3.865 -0.582 1.00 86.44 81 ILE A C 1
ATOM 637 O O . ILE A 1 81 ? -12.778 3.128 0.204 1.00 86.44 81 ILE A O 1
ATOM 641 N N . LEU A 1 82 ? -12.771 4.937 -1.128 1.00 85.00 82 LEU A N 1
ATOM 642 C CA . LEU A 1 82 ? -14.136 5.358 -0.795 1.00 85.00 82 LEU A CA 1
ATOM 643 C C . LEU A 1 82 ? -15.180 4.287 -1.140 1.00 85.00 82 LEU A C 1
ATOM 645 O O . LEU A 1 82 ? -16.117 4.068 -0.377 1.00 85.00 82 LEU A O 1
ATOM 649 N N . GLN A 1 83 ? -15.024 3.607 -2.278 1.00 86.56 83 GLN A N 1
ATOM 650 C CA . GLN A 1 83 ? -15.964 2.576 -2.731 1.00 86.56 83 GLN A CA 1
ATOM 651 C C . GLN A 1 83 ? -15.872 1.276 -1.930 1.00 86.56 83 GLN A C 1
ATOM 653 O O . GLN A 1 83 ? -16.876 0.580 -1.788 1.00 86.56 83 GLN A O 1
ATOM 658 N N . ASN A 1 84 ? -14.682 0.947 -1.424 1.00 83.81 84 ASN A N 1
ATOM 659 C CA . ASN A 1 84 ? -14.417 -0.332 -0.770 1.00 83.81 84 ASN A CA 1
ATOM 660 C C . ASN A 1 84 ? -14.113 -0.193 0.723 1.00 83.81 84 ASN A C 1
ATOM 662 O O . ASN A 1 84 ? -13.671 -1.159 1.327 1.00 83.81 84 ASN A O 1
ATOM 666 N N . GLU A 1 85 ? -14.362 0.962 1.346 1.00 79.50 85 GLU A N 1
ATOM 667 C CA . GLU A 1 85 ? -13.942 1.257 2.726 1.00 79.50 85 GLU A CA 1
ATOM 668 C C . GLU A 1 85 ? -14.376 0.188 3.750 1.00 79.50 85 GLU A C 1
ATOM 670 O O . GLU A 1 85 ? -13.657 -0.107 4.704 1.00 79.50 85 GLU A O 1
ATOM 675 N N . ASN A 1 86 ? -15.553 -0.410 3.554 1.00 75.25 86 ASN A N 1
ATOM 676 C CA . ASN A 1 86 ? -16.111 -1.470 4.401 1.00 75.25 86 ASN A CA 1
ATOM 677 C C . ASN A 1 86 ? -15.529 -2.871 4.134 1.00 75.25 86 ASN A C 1
ATOM 679 O O . ASN A 1 86 ? -15.824 -3.799 4.880 1.00 75.25 86 ASN A O 1
ATOM 683 N N . LYS A 1 87 ? -14.731 -3.025 3.077 1.00 78.75 87 LYS A N 1
ATOM 684 C CA . LYS A 1 87 ? -14.040 -4.256 2.668 1.00 78.75 87 LYS A CA 1
ATOM 685 C C . LYS A 1 87 ? -12.514 -4.144 2.807 1.00 78.75 87 LYS A C 1
ATOM 687 O O . LYS A 1 87 ? -11.785 -4.982 2.278 1.00 78.75 87 LYS A O 1
ATOM 692 N N . LEU A 1 88 ? -12.036 -3.101 3.487 1.00 76.50 88 LEU A N 1
ATOM 693 C CA . LEU A 1 88 ? -10.628 -2.874 3.808 1.00 76.50 88 LEU A CA 1
ATO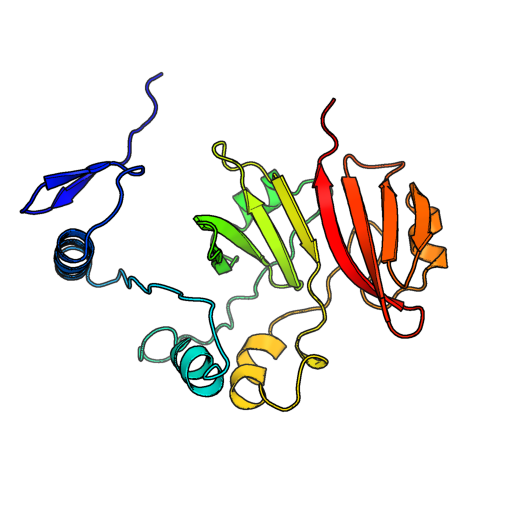M 694 C C . LEU A 1 88 ? -10.414 -3.023 5.311 1.00 76.50 88 LEU A C 1
ATOM 696 O O . LEU A 1 88 ? -11.266 -2.652 6.122 1.00 76.50 88 LEU A O 1
ATOM 700 N N . VAL A 1 89 ? -9.233 -3.499 5.694 1.00 76.62 89 VAL A N 1
ATOM 701 C CA . VAL A 1 89 ? -8.830 -3.538 7.100 1.00 76.62 89 VAL A CA 1
ATOM 702 C C . VAL A 1 89 ? -8.385 -2.137 7.509 1.00 76.62 89 VAL A C 1
ATOM 704 O O . VAL A 1 89 ? -7.445 -1.578 6.942 1.00 76.62 89 VAL A O 1
ATOM 707 N N . LYS A 1 90 ? -9.063 -1.549 8.497 1.00 75.12 90 LYS A N 1
ATOM 708 C CA . LYS A 1 90 ? -8.721 -0.218 9.017 1.00 75.12 90 LYS A CA 1
ATOM 709 C C . LYS A 1 90 ? -7.608 -0.343 10.049 1.00 75.12 90 LYS A C 1
ATOM 711 O O . LYS A 1 90 ? -7.738 -1.093 11.012 1.00 75.12 90 LYS A O 1
ATOM 716 N N . LEU A 1 91 ? -6.530 0.408 9.860 1.00 65.56 91 LEU A N 1
ATOM 717 C CA . LEU A 1 91 ? -5.338 0.363 10.698 1.00 65.56 91 LEU A CA 1
ATOM 718 C C . LEU A 1 91 ? -4.954 1.764 11.180 1.00 65.56 91 LEU A C 1
ATOM 720 O O . LEU A 1 91 ? -5.183 2.776 10.514 1.00 65.56 91 LEU A O 1
ATOM 724 N N . VAL A 1 92 ? -4.305 1.819 12.339 1.00 66.69 92 VAL A N 1
ATOM 725 C CA . VAL A 1 92 ? -3.616 3.015 12.831 1.00 66.69 92 VAL A CA 1
ATOM 726 C C . VAL A 1 92 ? -2.181 2.616 13.139 1.00 66.69 92 VAL A C 1
ATOM 728 O O . VAL A 1 92 ? -1.942 1.725 13.951 1.00 66.69 92 VAL A O 1
ATOM 731 N N . SER A 1 93 ? -1.217 3.242 12.465 1.00 55.91 93 SER A N 1
ATOM 732 C CA . SER A 1 93 ? 0.198 2.927 12.670 1.00 55.91 93 SER A CA 1
ATOM 733 C C . SER A 1 93 ? 0.698 3.407 14.032 1.00 55.91 93 SER A C 1
ATOM 735 O O . SER A 1 93 ? 0.093 4.272 14.665 1.00 55.91 93 SER A O 1
ATOM 737 N N . TYR A 1 94 ? 1.866 2.919 14.461 1.00 46.69 94 TYR A N 1
ATOM 738 C CA . TYR A 1 94 ? 2.525 3.380 15.692 1.00 46.69 94 TYR A CA 1
ATOM 739 C C . TYR A 1 94 ? 2.818 4.892 15.694 1.00 46.69 94 TYR A C 1
ATOM 741 O O . TYR A 1 94 ? 2.865 5.523 16.746 1.00 46.69 94 TYR A O 1
ATOM 749 N N . MET A 1 95 ? 2.962 5.495 14.507 1.00 51.06 95 MET A N 1
ATOM 750 C CA . MET A 1 95 ? 3.103 6.944 14.324 1.00 51.06 95 MET A CA 1
ATOM 751 C C . MET A 1 95 ? 1.756 7.676 14.257 1.00 51.06 95 MET A C 1
ATOM 753 O O . MET A 1 95 ? 1.710 8.837 13.857 1.00 51.06 95 MET A O 1
ATOM 757 N N . LYS A 1 96 ? 0.654 7.007 14.614 1.00 58.88 96 LYS A N 1
ATOM 758 C CA . LYS A 1 96 ? -0.722 7.521 14.564 1.00 58.88 96 LYS A CA 1
ATOM 759 C C . LYS A 1 96 ? -1.192 7.915 13.157 1.00 58.88 96 LYS A C 1
ATOM 761 O O . LYS A 1 96 ? -2.104 8.727 13.020 1.00 58.88 96 LYS A O 1
ATOM 766 N N . LYS A 1 97 ? -0.598 7.347 12.098 1.00 60.88 97 LYS A N 1
ATOM 767 C CA . LYS A 1 97 ? -1.107 7.527 10.729 1.00 60.88 97 LYS A CA 1
ATOM 768 C C . LYS A 1 97 ? -2.283 6.575 10.508 1.00 60.88 97 LYS A C 1
ATOM 770 O O . LYS A 1 97 ? -2.154 5.382 10.783 1.00 60.88 97 LYS A O 1
ATOM 775 N N . ARG A 1 98 ? -3.405 7.087 9.998 1.00 70.06 98 ARG A N 1
ATOM 776 C CA . ARG A 1 98 ? -4.533 6.254 9.551 1.00 70.06 98 ARG A CA 1
ATOM 777 C C . ARG A 1 98 ? -4.130 5.532 8.275 1.00 70.06 98 ARG A C 1
ATOM 779 O O . ARG A 1 98 ? -3.549 6.165 7.389 1.00 70.06 98 ARG A O 1
ATOM 786 N N . ALA A 1 99 ? -4.442 4.246 8.201 1.00 77.06 99 ALA A N 1
ATOM 787 C CA . ALA A 1 99 ? -4.163 3.444 7.031 1.00 77.06 99 ALA A CA 1
ATOM 788 C C . ALA A 1 99 ? -5.282 2.450 6.719 1.00 77.06 99 ALA A C 1
ATOM 790 O O . ALA A 1 99 ? -6.019 2.025 7.609 1.00 77.06 99 ALA A O 1
ATOM 791 N N . PHE A 1 100 ? -5.369 2.066 5.453 1.00 82.44 100 PHE A N 1
ATOM 792 C CA . PHE A 1 100 ? -6.181 0.949 4.993 1.00 82.44 100 PHE A CA 1
ATOM 793 C C . PHE A 1 100 ? -5.277 -0.141 4.442 1.00 82.44 100 PHE A C 1
ATOM 795 O O . PHE A 1 100 ? -4.370 0.153 3.667 1.00 82.44 100 PHE A O 1
ATOM 802 N N . LEU A 1 101 ? -5.545 -1.383 4.828 1.00 83.88 101 LEU A N 1
ATOM 803 C CA . LEU A 1 101 ? -4.923 -2.564 4.251 1.00 83.88 101 LEU A CA 1
ATOM 804 C C . LEU A 1 101 ? -5.940 -3.282 3.355 1.00 83.88 101 LEU A C 1
ATOM 806 O O . LEU A 1 101 ? -7.039 -3.634 3.796 1.00 83.88 101 LEU A O 1
ATOM 810 N N . SER A 1 102 ? -5.568 -3.453 2.089 1.00 87.62 102 SER A N 1
ATOM 811 C CA . SER A 1 102 ? -6.366 -4.125 1.063 1.00 87.62 102 SER A CA 1
ATOM 812 C C . SER A 1 102 ? -6.128 -5.633 1.047 1.00 87.62 102 SER A C 1
ATOM 814 O O . SER A 1 102 ? -5.130 -6.125 1.571 1.00 87.62 102 SER A O 1
ATOM 816 N N . GLY A 1 103 ? -7.000 -6.363 0.351 1.00 85.19 103 GLY A N 1
ATOM 817 C CA . GLY A 1 103 ? -6.821 -7.790 0.087 1.00 85.19 103 GLY A CA 1
ATOM 818 C C . GLY A 1 103 ? -5.661 -8.118 -0.849 1.00 85.19 103 GLY A C 1
ATOM 819 O O . GLY A 1 103 ? -5.315 -9.282 -0.971 1.00 85.19 103 GLY A O 1
ATOM 820 N N . CYS A 1 104 ? -5.044 -7.131 -1.501 1.00 89.19 104 CYS A N 1
ATOM 821 C CA . CYS A 1 104 ? -3.888 -7.320 -2.379 1.00 89.19 104 CYS A CA 1
ATOM 822 C C . CYS A 1 104 ? -2.574 -6.857 -1.728 1.00 89.19 104 CYS A C 1
ATOM 824 O O . CYS A 1 104 ? -1.703 -6.361 -2.427 1.00 89.19 104 CYS A O 1
ATOM 826 N N . ASN A 1 105 ? -2.418 -6.948 -0.402 1.00 86.75 105 ASN A N 1
ATOM 827 C CA . ASN A 1 105 ? -1.187 -6.529 0.290 1.00 86.75 105 ASN A CA 1
ATOM 828 C C . ASN A 1 105 ? -0.786 -5.062 0.023 1.00 86.75 105 ASN A C 1
ATOM 830 O O . ASN A 1 105 ? 0.396 -4.717 0.025 1.00 86.75 105 ASN A O 1
ATOM 834 N N . GLN A 1 106 ? -1.770 -4.180 -0.183 1.00 90.75 106 GLN A N 1
ATOM 835 C CA . GLN A 1 106 ? -1.551 -2.739 -0.330 1.00 90.75 106 GLN A CA 1
ATOM 836 C C . GLN A 1 106 ? -1.923 -2.038 0.975 1.00 90.75 106 GLN A C 1
ATOM 838 O O . GLN A 1 106 ? -3.056 -2.156 1.447 1.00 90.75 106 GLN A O 1
ATOM 843 N N . LEU A 1 107 ? -0.984 -1.288 1.542 1.00 88.81 107 LEU A N 1
ATOM 844 C CA . LEU A 1 107 ? -1.182 -0.466 2.727 1.00 88.81 107 LEU A CA 1
ATOM 845 C C . LEU A 1 107 ? -1.173 1.008 2.325 1.00 88.81 107 LEU A C 1
ATOM 847 O O . LEU A 1 107 ? -0.142 1.538 1.921 1.00 88.81 107 LEU A O 1
ATOM 851 N N . VAL A 1 108 ? -2.309 1.685 2.455 1.00 90.25 108 VAL A N 1
ATOM 852 C CA . VAL A 1 108 ? -2.443 3.096 2.076 1.00 90.25 108 VAL A CA 1
ATOM 853 C C . VAL A 1 108 ? -2.558 3.961 3.310 1.00 90.25 108 VAL A C 1
ATOM 855 O O . 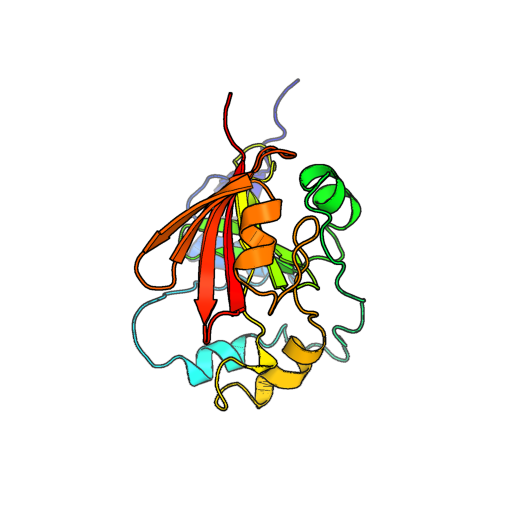VAL A 1 108 ? -3.507 3.800 4.072 1.00 90.25 108 VAL A O 1
ATOM 858 N N . PHE A 1 109 ? -1.651 4.918 3.485 1.00 84.75 109 PHE A N 1
ATOM 859 C CA . PHE A 1 109 ? -1.764 5.942 4.518 1.00 84.75 109 PHE A CA 1
ATOM 860 C C . PHE A 1 109 ? -2.470 7.177 3.986 1.00 84.75 109 PHE A C 1
ATOM 862 O O . PHE A 1 109 ? -2.192 7.646 2.882 1.00 84.75 109 PHE A O 1
ATOM 869 N N . LEU A 1 110 ? -3.327 7.757 4.819 1.00 79.69 110 LEU A N 1
ATOM 870 C CA . LEU A 1 110 ? -4.100 8.940 4.458 1.00 79.69 110 LEU A CA 1
ATOM 871 C C . LEU A 1 110 ? -3.506 10.224 5.041 1.00 79.69 110 LEU A C 1
ATOM 873 O O . LEU A 1 110 ? -2.859 10.222 6.096 1.00 79.69 110 LEU A O 1
ATOM 877 N N . ASN A 1 111 ? -3.764 11.344 4.368 1.00 78.75 111 ASN A N 1
ATOM 878 C CA . ASN A 1 111 ? -3.599 12.679 4.934 1.00 78.75 111 ASN A CA 1
ATOM 879 C C . ASN A 1 111 ? -4.811 13.066 5.818 1.00 78.75 111 ASN A C 1
ATOM 881 O O . ASN A 1 111 ? -5.751 12.293 6.008 1.00 78.75 111 ASN A O 1
ATOM 885 N N . SER A 1 112 ? -4.793 14.279 6.378 1.00 74.06 112 SER A N 1
ATOM 886 C CA . SER A 1 112 ? -5.902 14.809 7.189 1.00 74.06 112 SER A CA 1
ATOM 887 C C . SER A 1 112 ? -7.205 14.989 6.401 1.00 74.06 112 SER A C 1
ATOM 889 O O . SER A 1 112 ? -8.279 14.915 6.987 1.00 74.06 112 SER A O 1
ATOM 891 N N . SER A 1 113 ? -7.113 15.177 5.084 1.00 76.06 113 SER A N 1
ATOM 892 C CA . SER A 1 113 ? -8.242 15.290 4.154 1.00 76.06 113 SER A CA 1
ATOM 893 C C . SER A 1 113 ? -8.799 13.930 3.708 1.00 76.06 113 SER A C 1
ATOM 895 O O . SER A 1 113 ? -9.711 13.894 2.889 1.00 76.06 113 SER A O 1
ATOM 897 N N . LYS A 1 114 ? -8.287 12.816 4.261 1.00 70.38 114 LYS A N 1
ATOM 898 C CA . LYS A 1 114 ? -8.615 11.426 3.886 1.00 70.38 114 LYS A CA 1
ATOM 899 C C . LYS A 1 114 ? -8.202 11.025 2.464 1.00 70.38 114 LYS A C 1
ATOM 901 O O . LYS A 1 114 ? -8.698 10.027 1.955 1.00 70.38 114 LYS A O 1
ATOM 906 N N . GLU A 1 115 ? -7.273 11.750 1.858 1.00 82.62 115 GLU A N 1
ATOM 907 C CA . GLU A 1 115 ? -6.693 11.399 0.558 1.00 82.62 115 GLU A CA 1
ATOM 908 C C . GLU A 1 115 ? -5.442 10.541 0.765 1.00 82.62 115 GLU A C 1
ATOM 910 O O . GLU A 1 115 ? -4.729 10.685 1.771 1.00 82.62 115 GLU A O 1
ATOM 915 N N . ALA A 1 116 ? -5.158 9.660 -0.189 1.00 84.94 116 ALA A N 1
ATOM 916 C CA . ALA A 1 116 ? -3.976 8.822 -0.194 1.00 84.94 116 ALA A CA 1
ATOM 917 C C . ALA A 1 116 ? -2.711 9.688 -0.210 1.00 84.94 116 ALA A C 1
ATOM 919 O O . ALA A 1 116 ? -2.478 10.512 -1.091 1.00 84.94 116 ALA A O 1
ATOM 920 N N . ARG A 1 117 ? -1.869 9.493 0.800 1.00 86.75 117 ARG A N 1
ATOM 921 C CA . ARG A 1 117 ? -0.590 10.189 0.966 1.00 86.75 117 ARG A CA 1
ATOM 922 C C . ARG A 1 117 ? 0.595 9.301 0.619 1.00 86.75 117 ARG A C 1
ATOM 924 O O . ARG A 1 117 ? 1.643 9.807 0.235 1.00 86.75 117 ARG A O 1
ATOM 931 N N . GLU A 1 118 ? 0.457 8.009 0.861 1.00 90.69 118 GLU A N 1
ATOM 932 C CA . GLU A 1 118 ? 1.537 7.036 0.777 1.00 90.69 118 GLU A CA 1
ATOM 933 C C . GLU A 1 118 ? 0.904 5.666 0.539 1.00 90.69 118 GLU A C 1
ATOM 935 O O . GLU A 1 118 ? -0.092 5.329 1.180 1.00 90.69 118 GLU A O 1
ATOM 940 N N . LEU A 1 119 ? 1.466 4.909 -0.394 1.00 92.00 119 LEU A N 1
ATOM 941 C CA . LEU A 1 119 ? 1.090 3.546 -0.734 1.00 92.00 119 LEU A CA 1
ATOM 942 C C . LEU A 1 119 ? 2.314 2.660 -0.505 1.00 92.00 119 LEU A C 1
ATOM 944 O O . LEU A 1 119 ? 3.341 2.818 -1.162 1.00 92.00 119 LEU A O 1
ATOM 948 N N . THR A 1 120 ? 2.190 1.715 0.413 1.00 91.31 120 THR A N 1
ATOM 949 C CA . THR A 1 120 ? 3.179 0.670 0.644 1.00 91.31 120 THR A CA 1
ATOM 950 C C . THR A 1 120 ? 2.662 -0.632 0.047 1.00 91.31 120 THR A C 1
ATOM 952 O O . THR A 1 120 ? 1.601 -1.124 0.430 1.00 91.31 120 THR A O 1
ATOM 955 N N . LEU A 1 121 ? 3.421 -1.199 -0.886 1.00 92.31 121 LEU A N 1
ATOM 956 C CA . LEU A 1 121 ? 3.191 -2.534 -1.427 1.00 92.31 121 LEU A CA 1
ATOM 957 C C . LEU A 1 121 ? 3.964 -3.517 -0.554 1.00 92.31 121 LEU A C 1
ATOM 959 O O . LEU A 1 121 ? 5.192 -3.454 -0.501 1.00 92.31 121 LEU A O 1
ATOM 963 N N . LEU A 1 122 ? 3.252 -4.367 0.178 1.00 86.44 122 LEU A N 1
ATOM 964 C CA . LEU A 1 122 ? 3.846 -5.277 1.152 1.00 86.44 122 LEU A CA 1
ATOM 965 C C . LEU A 1 122 ? 4.338 -6.551 0.468 1.00 86.44 122 LEU A C 1
ATOM 967 O O . LEU A 1 122 ? 3.776 -6.993 -0.535 1.00 86.44 122 LEU A O 1
ATOM 971 N N . GLU A 1 123 ? 5.380 -7.155 1.027 1.00 83.31 123 GLU A N 1
ATOM 972 C CA . GLU A 1 123 ? 5.807 -8.479 0.591 1.00 83.31 123 GLU A CA 1
ATOM 973 C C . GLU A 1 123 ? 4.700 -9.505 0.820 1.00 83.31 123 GLU A C 1
ATOM 975 O O . GLU A 1 123 ? 3.821 -9.332 1.667 1.00 83.31 123 GLU A O 1
ATOM 980 N N . ASP A 1 124 ? 4.741 -10.589 0.050 1.00 75.31 124 ASP A N 1
ATOM 981 C CA . ASP A 1 124 ? 3.837 -11.700 0.280 1.00 75.31 124 ASP A CA 1
ATOM 982 C C . ASP A 1 124 ? 4.116 -12.321 1.656 1.00 75.31 124 ASP A C 1
ATOM 984 O O . ASP A 1 124 ? 5.178 -12.903 1.900 1.00 75.31 124 ASP A O 1
ATOM 988 N N . TRP A 1 125 ? 3.135 -12.213 2.551 1.00 64.31 125 TRP A N 1
ATOM 989 C CA . TRP A 1 125 ? 3.173 -12.783 3.895 1.00 64.31 125 TRP A CA 1
ATOM 990 C C . TRP A 1 125 ? 3.405 -14.296 3.886 1.00 64.31 125 TRP A C 1
ATOM 992 O O . TRP A 1 125 ? 3.967 -14.820 4.843 1.00 64.31 125 TRP A O 1
ATOM 1002 N N . GLY A 1 126 ? 3.044 -14.995 2.802 1.00 57.03 126 GLY A N 1
ATOM 1003 C CA . GLY A 1 126 ? 3.346 -16.417 2.628 1.00 57.03 126 GLY A CA 1
ATOM 1004 C C . GLY A 1 126 ? 4.848 -16.729 2.569 1.00 57.03 126 GLY A C 1
ATOM 1005 O O . GLY A 1 126 ? 5.250 -17.850 2.885 1.00 57.03 126 GLY A O 1
ATOM 1006 N N . ASN A 1 127 ? 5.676 -15.739 2.218 1.00 54.88 127 ASN A N 1
ATOM 1007 C CA . ASN A 1 127 ? 7.137 -15.832 2.205 1.00 54.88 127 ASN A CA 1
ATOM 1008 C C . ASN A 1 127 ? 7.783 -15.250 3.480 1.00 54.88 127 ASN A C 1
ATOM 1010 O O . ASN A 1 127 ? 8.940 -15.562 3.770 1.00 54.88 127 ASN A O 1
ATOM 1014 N N . MET A 1 128 ? 7.051 -14.454 4.272 1.00 52.12 128 MET A N 1
ATOM 1015 C CA . MET A 1 128 ? 7.539 -13.893 5.535 1.00 52.12 128 MET A CA 1
ATOM 1016 C C . MET A 1 128 ? 7.370 -14.889 6.694 1.00 52.12 128 MET A C 1
ATOM 1018 O O . MET A 1 128 ? 6.293 -15.036 7.258 1.00 52.12 128 MET A O 1
ATOM 1022 N N . ASN A 1 129 ? 8.487 -15.491 7.113 1.00 49.31 129 ASN A N 1
ATOM 1023 C CA . ASN A 1 129 ? 8.681 -16.244 8.360 1.00 49.31 129 ASN A CA 1
ATOM 1024 C C . ASN A 1 129 ? 7.782 -17.474 8.603 1.00 49.31 129 ASN A C 1
ATOM 1026 O O . ASN A 1 129 ? 6.585 -17.397 8.866 1.00 49.31 129 ASN A O 1
ATOM 1030 N N . SER A 1 130 ? 8.435 -18.628 8.768 1.00 47.75 130 SER A N 1
ATOM 1031 C CA . SER A 1 130 ? 7.850 -19.866 9.311 1.00 47.75 130 SER A CA 1
ATOM 1032 C C . SER A 1 130 ? 7.314 -19.750 10.749 1.00 47.75 130 SER A C 1
ATOM 1034 O O . SER A 1 130 ? 6.819 -20.728 11.295 1.00 47.75 130 SER A O 1
ATOM 1036 N N . GLU A 1 131 ? 7.432 -18.584 11.383 1.00 45.56 131 GLU A N 1
ATOM 1037 C CA . GLU A 1 131 ? 6.976 -18.307 12.751 1.00 45.56 131 GLU A CA 1
ATOM 1038 C C . GLU A 1 131 ? 5.521 -17.798 12.806 1.00 45.56 131 GLU A C 1
ATOM 1040 O O . GLU A 1 131 ? 4.935 -17.723 13.883 1.00 45.56 131 GLU A O 1
ATOM 1045 N N . LEU A 1 132 ? 4.903 -17.487 11.656 1.00 49.12 132 LEU A N 1
ATOM 1046 C CA . LEU A 1 132 ? 3.522 -16.983 11.556 1.00 49.12 132 LEU A CA 1
ATOM 1047 C C . LEU A 1 132 ? 2.501 -18.053 11.132 1.00 49.12 132 LEU A C 1
ATOM 1049 O O . LEU A 1 132 ? 1.409 -17.716 10.682 1.00 49.12 132 LEU A O 1
ATOM 1053 N N . ILE A 1 133 ? 2.828 -19.341 11.294 1.00 50.75 133 ILE A N 1
ATOM 1054 C CA . ILE A 1 133 ? 1.988 -20.480 10.867 1.00 50.75 133 ILE A CA 1
ATOM 1055 C C . ILE A 1 133 ? 0.551 -20.376 11.401 1.00 50.75 133 ILE A C 1
ATOM 1057 O O . ILE A 1 133 ? -0.387 -20.636 10.655 1.00 50.75 133 ILE A O 1
ATOM 1061 N N . ASP A 1 134 ? 0.370 -19.938 12.649 1.00 47.53 134 ASP A N 1
ATOM 1062 C CA . ASP A 1 134 ? -0.955 -19.805 13.277 1.00 47.53 134 ASP A CA 1
ATOM 1063 C C . ASP A 1 134 ? -1.791 -18.656 12.672 1.00 47.53 134 ASP A C 1
ATOM 1065 O O . ASP A 1 134 ? -3.014 -18.661 12.759 1.00 47.53 134 ASP A O 1
ATOM 1069 N N . ALA A 1 135 ? -1.144 -17.668 12.046 1.00 50.66 135 ALA A N 1
ATOM 1070 C CA . ALA A 1 135 ? -1.793 -16.557 11.347 1.00 50.66 135 ALA A CA 1
ATOM 1071 C C . ALA A 1 135 ? -1.888 -16.799 9.830 1.00 50.66 135 ALA A C 1
ATOM 1073 O O . ALA A 1 135 ? -2.378 -15.948 9.091 1.00 50.66 135 ALA A O 1
ATOM 1074 N N . LYS A 1 136 ? -1.446 -17.966 9.353 1.00 54.66 136 LYS A N 1
ATOM 1075 C CA . LYS A 1 136 ? -1.444 -18.313 7.934 1.00 54.66 136 LYS A CA 1
ATOM 1076 C C . LYS A 1 136 ? -2.836 -18.242 7.314 1.00 54.66 136 LYS A C 1
ATOM 1078 O O . LYS A 1 136 ? -2.967 -17.680 6.243 1.00 54.66 136 LYS A O 1
ATOM 1083 N N . GLU A 1 137 ? -3.877 -18.705 8.005 1.00 56.72 137 GLU A N 1
ATOM 1084 C CA . GLU A 1 137 ? -5.257 -18.637 7.491 1.00 56.72 137 GLU A CA 1
ATOM 1085 C C . GLU A 1 137 ? -5.750 -17.190 7.295 1.00 56.72 137 GLU A C 1
ATOM 1087 O O . GLU A 1 137 ? -6.503 -16.904 6.362 1.00 56.72 137 GLU A O 1
ATOM 1092 N N . LEU A 1 138 ? -5.282 -16.256 8.133 1.00 59.34 138 LEU A N 1
ATOM 1093 C CA . LEU A 1 138 ? -5.548 -14.825 7.971 1.00 59.34 138 LEU A CA 1
ATOM 1094 C C . LEU A 1 138 ? -4.842 -14.285 6.720 1.00 59.34 138 LEU A C 1
ATOM 1096 O O . LEU A 1 138 ? -5.435 -13.530 5.952 1.00 59.34 138 LEU A O 1
ATOM 1100 N N . PHE A 1 139 ? -3.587 -14.687 6.512 1.00 63.75 139 PHE A N 1
ATOM 1101 C CA . PHE A 1 139 ? -2.751 -14.215 5.409 1.00 63.75 139 PHE A CA 1
ATOM 1102 C C . PHE A 1 139 ? -3.049 -14.893 4.065 1.00 63.75 139 PHE A C 1
ATOM 1104 O O . PHE A 1 139 ? -2.903 -14.250 3.030 1.00 63.75 139 PHE A O 1
ATOM 1111 N N . ASP A 1 140 ? -3.561 -16.125 4.064 1.00 66.00 140 ASP A N 1
ATOM 1112 C CA . ASP A 1 140 ? -3.981 -16.872 2.867 1.00 66.00 140 ASP A CA 1
ATOM 1113 C C . ASP A 1 140 ? -5.136 -16.167 2.127 1.00 66.00 140 ASP A C 1
ATOM 1115 O O . ASP A 1 140 ? -5.368 -16.396 0.938 1.00 66.00 140 ASP A O 1
ATOM 1119 N N . SER A 1 141 ? -5.864 -15.286 2.822 1.00 70.06 141 SER A N 1
ATOM 1120 C CA . SER A 1 141 ? -6.915 -14.454 2.229 1.00 70.06 141 SER A CA 1
ATOM 1121 C C . SER A 1 141 ? -6.366 -13.269 1.423 1.00 70.06 141 SER A C 1
ATOM 1123 O O . SER A 1 141 ? -7.112 -12.664 0.648 1.00 70.06 141 SER A O 1
ATOM 1125 N N . PHE A 1 142 ? -5.080 -12.937 1.581 1.00 78.44 142 PHE A N 1
ATOM 1126 C CA . PHE A 1 142 ? -4.424 -11.862 0.849 1.00 78.44 142 PHE A CA 1
ATOM 1127 C C . PHE A 1 142 ? -3.793 -12.380 -0.442 1.00 78.44 142 PHE A C 1
ATOM 1129 O O . PHE A 1 142 ? -3.247 -13.476 -0.525 1.00 78.44 142 PHE A O 1
ATOM 1136 N N . LYS A 1 143 ? -3.863 -11.555 -1.479 1.00 86.19 143 LYS A N 1
ATOM 1137 C CA . LYS A 1 143 ? -3.269 -11.798 -2.786 1.00 86.19 143 LYS A CA 1
ATOM 1138 C C . LYS A 1 143 ? -2.020 -10.931 -2.948 1.00 86.19 143 LYS A C 1
ATOM 1140 O O . LYS A 1 143 ? -1.948 -9.847 -2.367 1.00 86.19 143 LYS A O 1
ATOM 1145 N N . PRO A 1 144 ? -1.055 -11.354 -3.776 1.00 88.75 144 PRO A N 1
ATOM 1146 C CA . PRO A 1 144 ? 0.050 -10.490 -4.162 1.00 88.75 144 PRO A CA 1
ATOM 1147 C C . PRO A 1 144 ? -0.458 -9.211 -4.840 1.00 88.75 144 PRO A C 1
ATOM 1149 O O . PRO A 1 144 ? -1.439 -9.245 -5.590 1.00 88.75 144 PRO A O 1
ATOM 1152 N N . TRP A 1 145 ? 0.221 -8.092 -4.595 1.00 92.06 145 TRP A N 1
ATOM 1153 C CA . TRP A 1 145 ? -0.148 -6.806 -5.178 1.00 92.06 145 TRP A CA 1
ATOM 1154 C C . TRP A 1 145 ? 0.097 -6.760 -6.691 1.00 92.06 145 TRP A C 1
ATOM 1156 O O . TRP A 1 145 ? 0.946 -7.463 -7.254 1.00 92.06 145 TRP A O 1
ATOM 1166 N N . GLN A 1 146 ? -0.633 -5.858 -7.344 1.00 92.00 146 GLN A N 1
ATOM 1167 C CA . GLN A 1 146 ? -0.334 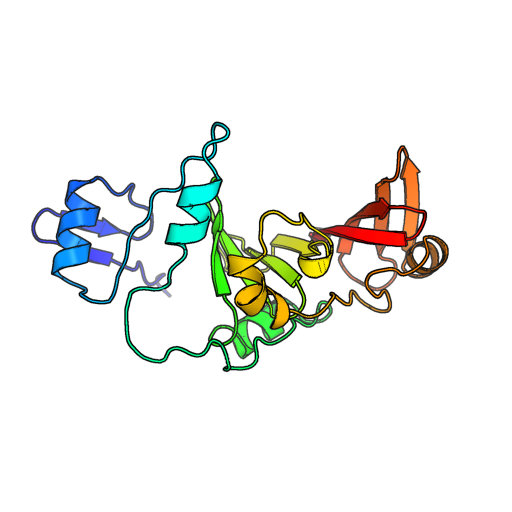-5.361 -8.681 1.00 92.00 146 GLN A CA 1
ATOM 1168 C C . GLN A 1 146 ? -0.315 -3.842 -8.633 1.00 92.00 146 GLN A C 1
ATOM 1170 O O . GLN A 1 146 ? -1.232 -3.234 -8.094 1.00 92.00 146 GLN A O 1
ATOM 1175 N N . PHE A 1 147 ? 0.709 -3.242 -9.227 1.00 91.50 147 PHE A N 1
ATOM 1176 C CA . PHE A 1 147 ? 0.869 -1.803 -9.304 1.00 91.50 147 PHE A CA 1
ATOM 1177 C C . PHE A 1 147 ? 1.051 -1.365 -10.755 1.00 91.50 147 PHE A C 1
ATOM 1179 O O . PHE A 1 147 ? 2.059 -1.671 -11.393 1.00 91.50 147 PHE A O 1
ATOM 1186 N N . LEU A 1 148 ? 0.074 -0.634 -11.299 1.00 89.12 148 LEU A N 1
ATOM 1187 C CA . LEU A 1 148 ? -0.006 -0.318 -12.730 1.00 89.12 148 LEU A CA 1
ATOM 1188 C C . LEU A 1 148 ? 0.037 -1.595 -13.592 1.00 89.12 148 LEU A C 1
ATOM 1190 O O . LEU A 1 148 ? -0.934 -2.342 -13.617 1.00 89.12 148 LEU A O 1
ATOM 1194 N N . SER A 1 149 ? 1.128 -1.836 -14.324 1.00 90.00 149 SER A N 1
ATOM 1195 C CA . SER A 1 149 ? 1.358 -3.087 -15.060 1.00 90.00 149 SER A CA 1
ATOM 1196 C C . SER A 1 149 ? 2.465 -3.951 -14.446 1.00 90.00 149 SER A C 1
ATOM 1198 O O . SER A 1 149 ? 2.918 -4.883 -15.106 1.00 90.00 149 SER A O 1
ATOM 1200 N N . LEU A 1 150 ? 2.936 -3.610 -13.242 1.00 92.56 150 LEU A N 1
ATOM 1201 C CA . LEU A 1 150 ? 3.882 -4.399 -12.456 1.00 92.56 150 LEU A CA 1
ATOM 1202 C C . LEU A 1 150 ? 3.116 -5.363 -11.556 1.00 92.56 150 LEU A C 1
ATOM 1204 O O . LEU A 1 150 ? 2.202 -4.947 -10.846 1.00 92.56 150 LEU A O 1
ATOM 1208 N N . ALA A 1 151 ? 3.517 -6.623 -11.531 1.00 93.94 151 ALA A N 1
ATOM 1209 C CA . ALA A 1 151 ? 3.055 -7.587 -10.543 1.00 93.94 151 ALA A CA 1
ATOM 1210 C C . ALA A 1 151 ? 4.152 -7.877 -9.511 1.00 93.94 151 ALA A C 1
ATOM 1212 O O . ALA A 1 151 ? 5.345 -7.772 -9.806 1.00 93.94 151 ALA A O 1
ATOM 1213 N N . TYR A 1 152 ? 3.752 -8.306 -8.313 1.00 92.31 152 TYR A N 1
ATOM 1214 C CA . TYR A 1 152 ? 4.684 -8.905 -7.359 1.00 92.31 152 TYR A CA 1
ATOM 1215 C C . TYR A 1 152 ? 5.528 -10.002 -8.029 1.00 92.31 152 TYR A C 1
ATOM 1217 O O . TYR A 1 152 ? 5.014 -10.860 -8.754 1.00 92.31 152 TYR A O 1
ATOM 1225 N N . GLY A 1 153 ? 6.834 -9.988 -7.777 1.00 92.44 153 GLY A N 1
ATOM 1226 C CA . GLY A 1 153 ? 7.781 -10.951 -8.328 1.00 92.44 153 GLY A CA 1
ATOM 1227 C C . GLY A 1 153 ? 8.276 -10.631 -9.742 1.00 92.44 153 GLY A C 1
ATOM 1228 O O . GLY A 1 153 ? 9.089 -11.393 -10.276 1.00 92.44 153 GLY A O 1
ATOM 1229 N N . ASP A 1 154 ? 7.822 -9.532 -10.355 1.00 94.50 154 ASP A N 1
ATOM 1230 C CA . ASP A 1 154 ? 8.310 -9.097 -11.662 1.00 94.50 154 ASP A CA 1
ATOM 1231 C C . ASP A 1 154 ? 9.795 -8.726 -11.638 1.00 94.50 154 ASP A C 1
ATOM 1233 O O . ASP A 1 154 ? 10.362 -8.310 -10.629 1.00 94.50 154 ASP A O 1
ATOM 1237 N N . SER A 1 155 ? 10.439 -8.850 -12.798 1.00 91.75 155 SER A N 1
ATOM 1238 C CA . SER A 1 155 ? 11.839 -8.457 -12.951 1.00 91.75 155 SER A CA 1
ATOM 1239 C C . SER A 1 155 ? 12.022 -6.937 -12.928 1.00 91.75 155 SER A C 1
ATOM 1241 O O . SER A 1 155 ? 11.159 -6.178 -13.368 1.00 91.75 155 SER A O 1
ATOM 1243 N N . ILE A 1 156 ? 13.228 -6.505 -12.563 1.00 85.38 156 ILE A N 1
ATOM 1244 C CA . ILE A 1 156 ? 13.672 -5.100 -12.612 1.00 85.38 156 ILE A CA 1
ATOM 1245 C C . ILE A 1 156 ? 13.408 -4.450 -13.983 1.00 85.38 156 ILE A C 1
ATOM 1247 O O . ILE A 1 156 ? 13.015 -3.288 -14.065 1.00 85.38 156 ILE A O 1
ATOM 1251 N N . ALA A 1 157 ? 13.543 -5.215 -15.072 1.00 88.81 157 ALA A N 1
ATOM 1252 C CA . ALA A 1 157 ? 13.307 -4.726 -16.430 1.00 88.81 157 ALA A CA 1
ATOM 1253 C C . ALA A 1 157 ? 11.851 -4.290 -16.685 1.00 88.81 157 ALA A C 1
ATOM 1255 O O . ALA A 1 157 ? 11.598 -3.543 -17.630 1.00 88.81 157 ALA A O 1
ATOM 1256 N N . HIS A 1 158 ? 10.886 -4.756 -15.885 1.00 90.94 158 HIS A N 1
ATOM 1257 C CA . HIS A 1 158 ? 9.502 -4.284 -15.946 1.00 90.94 158 HIS A CA 1
ATOM 1258 C C . HIS A 1 158 ? 9.318 -2.943 -15.235 1.00 90.94 158 HIS A C 1
ATOM 1260 O O . HIS A 1 158 ? 8.580 -2.104 -15.747 1.00 90.94 158 HIS A O 1
ATOM 1266 N N . VAL A 1 159 ? 10.060 -2.677 -14.158 1.00 88.06 159 VAL A N 1
ATOM 1267 C CA . VAL A 1 159 ? 10.033 -1.377 -13.466 1.00 88.06 159 VAL A CA 1
ATOM 1268 C C . VAL A 1 159 ? 10.527 -0.262 -14.387 1.00 88.06 159 VAL A C 1
ATOM 1270 O O . VAL A 1 159 ? 9.878 0.773 -14.513 1.00 88.06 159 VAL A O 1
ATOM 1273 N N . SER A 1 160 ? 11.612 -0.501 -15.133 1.00 87.94 160 SER A N 1
ATOM 1274 C CA . SER A 1 160 ? 12.155 0.475 -16.094 1.00 87.94 160 SER A CA 1
ATOM 1275 C C . SER A 1 160 ? 11.193 0.834 -17.234 1.00 87.94 160 SER A C 1
ATOM 1277 O O . SER A 1 160 ? 11.391 1.844 -17.903 1.00 87.94 160 SER A O 1
ATOM 1279 N N . LYS A 1 161 ? 10.156 0.022 -17.491 1.00 91.19 161 LYS A N 1
ATOM 1280 C CA . LYS A 1 161 ? 9.122 0.331 -18.497 1.00 91.19 161 LYS A CA 1
ATOM 1281 C C . LYS A 1 161 ? 8.055 1.290 -17.967 1.00 91.19 161 LYS A C 1
ATOM 1283 O O . LYS A 1 161 ? 7.324 1.865 -18.766 1.00 91.19 161 LYS A O 1
ATOM 1288 N N . LEU A 1 162 ? 7.949 1.443 -16.648 1.00 88.94 162 LEU A N 1
ATOM 1289 C CA . LEU A 1 162 ? 6.936 2.277 -15.999 1.00 88.94 162 LEU A CA 1
ATOM 1290 C C . LEU A 1 162 ? 7.392 3.726 -15.828 1.00 88.94 162 LEU A C 1
ATOM 1292 O O . LEU A 1 162 ? 6.562 4.632 -15.725 1.00 88.94 162 LEU A O 1
ATOM 1296 N N . GLY A 1 163 ? 8.700 3.976 -15.826 1.00 89.12 163 GLY A N 1
ATOM 1297 C CA . GLY A 1 163 ? 9.230 5.320 -15.662 1.00 89.12 163 GLY A CA 1
ATOM 1298 C C . GLY A 1 163 ? 10.743 5.377 -15.520 1.00 89.12 163 GLY A C 1
ATOM 1299 O O . GLY A 1 163 ? 11.457 4.439 -15.872 1.00 89.12 163 GLY A O 1
ATOM 1300 N N . SER A 1 164 ? 11.222 6.511 -15.016 1.00 86.00 164 SER A N 1
ATOM 1301 C CA . SER A 1 164 ? 12.640 6.708 -14.726 1.00 86.00 164 SER A CA 1
ATOM 1302 C C . SER A 1 164 ? 13.030 5.889 -13.505 1.00 86.00 164 SER A C 1
ATOM 1304 O O . SER A 1 164 ? 12.309 5.908 -12.506 1.00 86.00 164 SER A O 1
ATOM 1306 N N . VAL A 1 165 ? 14.175 5.209 -13.581 1.00 89.44 165 VAL A N 1
ATOM 1307 C CA . VAL A 1 165 ? 14.696 4.392 -12.485 1.00 89.44 165 VAL A CA 1
ATOM 1308 C C . VAL A 1 165 ? 16.181 4.638 -12.227 1.00 89.44 165 VAL A C 1
ATOM 1310 O O . VAL A 1 165 ? 16.952 4.814 -13.173 1.00 89.44 165 VAL A O 1
ATOM 1313 N N . SER A 1 166 ? 16.583 4.589 -10.960 1.00 88.25 166 SER A N 1
ATOM 1314 C CA . SER A 1 166 ? 17.977 4.442 -10.519 1.00 88.25 166 SER A CA 1
ATOM 1315 C C . SER A 1 166 ? 18.063 3.315 -9.496 1.00 88.25 166 SER A C 1
ATOM 1317 O O . SER A 1 166 ? 17.130 3.119 -8.729 1.00 88.25 166 SER A O 1
ATOM 1319 N N . MET A 1 167 ? 19.147 2.537 -9.517 1.00 81.62 167 MET A N 1
ATOM 1320 C CA . MET A 1 167 ? 19.285 1.351 -8.669 1.00 81.62 167 MET A CA 1
ATOM 1321 C C . MET A 1 167 ? 20.540 1.443 -7.805 1.00 81.62 167 MET A C 1
ATOM 1323 O O . MET A 1 167 ? 21.631 1.659 -8.336 1.00 81.62 167 MET A O 1
ATOM 1327 N N . GLU A 1 168 ? 20.371 1.217 -6.507 1.00 79.75 168 GLU A N 1
ATOM 1328 C CA . GLU A 1 168 ? 21.433 1.127 -5.504 1.00 79.75 168 GLU A CA 1
ATOM 1329 C C . GLU A 1 168 ? 21.023 0.077 -4.461 1.00 79.75 168 GLU A C 1
ATOM 1331 O O . GLU A 1 168 ? 19.883 0.081 -4.012 1.00 79.75 168 GLU A O 1
ATOM 1336 N N . ASP A 1 169 ? 21.920 -0.861 -4.134 1.00 75.06 169 ASP A N 1
ATOM 1337 C CA . ASP A 1 169 ? 21.755 -1.866 -3.068 1.00 75.06 169 ASP A CA 1
ATOM 1338 C C . ASP A 1 169 ? 20.345 -2.484 -2.947 1.00 75.06 169 ASP A C 1
ATOM 1340 O O . ASP A 1 169 ? 19.657 -2.333 -1.943 1.00 75.06 169 ASP A O 1
ATOM 1344 N N . GLU A 1 170 ? 19.913 -3.195 -3.998 1.00 79.69 170 GLU A N 1
ATOM 1345 C CA . GLU A 1 170 ? 18.607 -3.885 -4.092 1.00 79.69 170 GLU A CA 1
ATOM 1346 C C . GLU A 1 170 ? 17.363 -2.979 -4.049 1.00 79.69 170 GLU A C 1
ATOM 1348 O O . GLU A 1 170 ? 16.239 -3.468 -4.195 1.00 79.69 170 GLU A O 1
ATOM 1353 N N . VAL A 1 171 ? 17.553 -1.664 -3.970 1.00 83.50 171 VAL A N 1
ATOM 1354 C CA . VAL A 1 171 ? 16.505 -0.651 -4.035 1.00 83.50 171 VAL A CA 1
ATOM 1355 C C . VAL A 1 171 ? 16.508 0.006 -5.415 1.00 83.50 171 VAL A C 1
ATOM 1357 O O . VAL A 1 171 ? 17.553 0.308 -5.994 1.00 83.50 171 VAL A O 1
ATOM 1360 N N . ILE A 1 172 ? 15.316 0.206 -5.971 1.00 87.62 172 ILE A N 1
ATOM 1361 C CA . ILE A 1 172 ? 15.096 0.912 -7.231 1.00 87.62 172 ILE A CA 1
ATOM 1362 C C . ILE A 1 172 ? 14.294 2.168 -6.927 1.00 87.62 172 ILE A C 1
ATOM 1364 O O . ILE A 1 172 ? 13.080 2.090 -6.734 1.00 87.62 172 ILE A O 1
ATOM 1368 N N . ASP A 1 173 ? 14.948 3.321 -6.947 1.00 90.31 173 ASP A N 1
ATOM 1369 C CA . ASP A 1 173 ? 14.249 4.598 -6.966 1.00 90.31 173 ASP A CA 1
ATOM 1370 C C . ASP A 1 173 ? 13.502 4.739 -8.285 1.00 90.31 173 ASP A C 1
ATOM 1372 O O . ASP A 1 173 ? 14.021 4.441 -9.364 1.00 90.31 173 ASP A O 1
ATOM 1376 N N . PHE A 1 174 ? 12.261 5.184 -8.191 1.00 92.81 174 PHE A N 1
ATOM 1377 C CA . PHE A 1 174 ? 11.289 5.146 -9.260 1.00 92.81 174 PHE A CA 1
ATOM 1378 C C . PHE A 1 174 ? 10.515 6.456 -9.335 1.00 92.81 174 PHE A C 1
ATOM 1380 O O . PHE A 1 174 ? 10.004 6.972 -8.341 1.00 92.81 174 PHE A O 1
ATOM 1387 N N . LYS A 1 175 ? 10.350 6.950 -10.561 1.00 93.19 175 LYS A N 1
ATOM 1388 C CA . LYS A 1 175 ? 9.446 8.052 -10.886 1.00 93.19 175 LYS A CA 1
ATOM 1389 C C . LYS A 1 175 ? 8.616 7.667 -12.106 1.00 93.19 175 LYS A C 1
ATOM 1391 O O . LYS A 1 175 ? 9.162 7.510 -13.201 1.00 93.19 175 LYS A O 1
ATOM 1396 N N . SER A 1 176 ? 7.308 7.503 -11.917 1.00 90.25 176 SER A N 1
ATOM 1397 C CA . SER A 1 176 ? 6.389 7.068 -12.972 1.00 90.25 176 SER A CA 1
ATOM 1398 C C . SER A 1 176 ? 6.348 8.043 -14.148 1.00 90.25 176 SER A C 1
ATOM 1400 O O . SER A 1 176 ? 6.394 9.259 -13.975 1.00 90.25 176 SER A O 1
ATOM 1402 N N . SER A 1 177 ? 6.233 7.497 -15.358 1.00 86.00 177 SER A N 1
ATOM 1403 C CA . SER A 1 177 ? 6.055 8.269 -16.597 1.00 86.00 177 SER A CA 1
ATOM 1404 C C . SER A 1 177 ? 4.587 8.470 -16.984 1.00 86.00 177 SER A C 1
ATOM 1406 O O . SER A 1 177 ? 4.278 9.327 -17.808 1.00 86.00 177 SER A O 1
ATOM 1408 N N . SER A 1 178 ? 3.681 7.678 -16.404 1.00 81.44 178 SER A N 1
ATOM 1409 C CA . SER A 1 178 ? 2.269 7.602 -16.804 1.00 81.44 178 SER A CA 1
ATOM 1410 C C . SER A 1 178 ? 1.288 7.780 -15.645 1.00 81.44 178 SER A C 1
ATOM 1412 O O . SER A 1 178 ? 0.086 7.589 -15.821 1.00 81.44 178 SER A O 1
ATOM 1414 N N . SER A 1 179 ? 1.784 8.072 -14.444 1.00 80.88 179 SER A N 1
ATOM 1415 C CA . SER A 1 179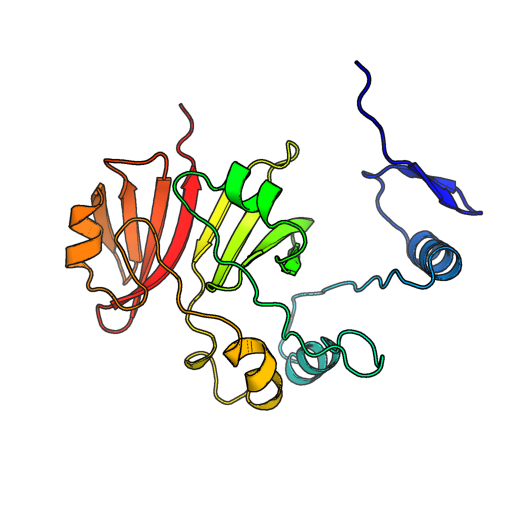 ? 0.975 8.294 -13.247 1.00 80.88 179 SER A CA 1
ATOM 1416 C C . SER A 1 179 ? 1.669 9.269 -12.301 1.00 80.88 179 SER A C 1
ATOM 1418 O O . SER A 1 179 ? 2.847 9.575 -12.452 1.00 80.88 179 SER A O 1
ATOM 1420 N N . PHE A 1 180 ? 0.946 9.705 -11.278 1.00 84.38 180 PHE A N 1
ATOM 1421 C CA . PHE A 1 180 ? 1.417 10.648 -10.268 1.00 84.38 180 PHE A CA 1
ATOM 1422 C C . PHE A 1 180 ? 2.241 9.981 -9.152 1.00 84.38 180 PHE A C 1
ATOM 1424 O O . PHE A 1 180 ? 2.196 10.445 -8.029 1.00 84.38 180 PHE A O 1
ATOM 1431 N N . TRP A 1 181 ? 2.986 8.900 -9.413 1.00 90.62 181 TRP A N 1
ATOM 1432 C CA . TRP A 1 181 ? 3.662 8.121 -8.358 1.00 90.62 181 TRP A CA 1
ATOM 1433 C C . TRP A 1 181 ? 5.188 8.187 -8.452 1.00 90.62 181 TRP A C 1
ATOM 1435 O O . TRP A 1 181 ? 5.753 7.921 -9.514 1.00 90.62 181 TRP A O 1
ATOM 1445 N N . GLU A 1 182 ? 5.851 8.467 -7.333 1.00 93.56 182 GLU A N 1
ATOM 1446 C CA . GLU A 1 182 ? 7.298 8.298 -7.149 1.00 93.56 182 GLU A CA 1
ATOM 1447 C C . GLU A 1 182 ? 7.599 7.555 -5.848 1.00 93.56 182 GLU A C 1
ATOM 1449 O O . GLU A 1 182 ? 6.733 7.441 -4.985 1.00 93.56 182 GLU A O 1
ATOM 1454 N N . GLY A 1 183 ? 8.808 7.028 -5.699 1.00 92.12 183 GLY A N 1
ATOM 1455 C CA . GLY A 1 183 ? 9.215 6.314 -4.496 1.00 92.12 183 GLY A CA 1
ATOM 1456 C C . GLY A 1 183 ? 10.291 5.291 -4.797 1.00 92.12 183 GLY A C 1
ATOM 1457 O O . GLY A 1 183 ? 11.087 5.499 -5.709 1.00 92.12 183 GLY A O 1
ATOM 1458 N N . SER A 1 184 ? 10.288 4.180 -4.067 1.00 91.50 184 SER A N 1
ATOM 1459 C CA . SER A 1 184 ? 11.301 3.142 -4.238 1.00 91.50 184 SER A CA 1
ATOM 1460 C C . SER A 1 184 ? 10.688 1.747 -4.176 1.00 91.50 184 SER A C 1
ATOM 1462 O O . SER A 1 184 ? 9.863 1.451 -3.308 1.00 91.50 184 SER A O 1
ATOM 1464 N N . PHE A 1 185 ? 11.109 0.885 -5.096 1.00 91.81 185 PHE A N 1
ATOM 1465 C CA . PHE A 1 185 ? 10.846 -0.550 -5.070 1.00 91.81 185 PHE A CA 1
ATOM 1466 C C . PHE A 1 185 ? 12.004 -1.277 -4.393 1.00 91.81 185 PHE A C 1
ATOM 1468 O O . PHE A 1 185 ? 13.159 -0.907 -4.585 1.00 91.81 185 PHE A O 1
ATOM 1475 N N . VAL A 1 186 ? 11.706 -2.339 -3.655 1.00 89.06 186 VAL A N 1
ATOM 1476 C CA . VAL A 1 186 ? 12.707 -3.249 -3.090 1.00 89.06 186 VAL A CA 1
ATOM 1477 C C . VAL A 1 186 ? 12.711 -4.533 -3.901 1.00 89.06 186 VAL A C 1
ATOM 1479 O O . VAL A 1 186 ? 11.659 -5.030 -4.328 1.00 89.06 186 VAL A O 1
ATOM 1482 N N . THR A 1 187 ? 13.907 -5.062 -4.130 1.00 84.38 187 THR A N 1
ATOM 1483 C CA . THR A 1 187 ? 14.108 -6.296 -4.876 1.00 84.38 187 THR A CA 1
ATOM 1484 C C . THR A 1 187 ? 14.767 -7.368 -4.032 1.00 84.38 187 THR A C 1
ATOM 1486 O O . THR A 1 187 ? 15.682 -7.093 -3.277 1.00 84.38 187 THR A O 1
ATOM 1489 N N . GLU A 1 188 ? 14.355 -8.612 -4.237 1.00 85.69 188 GLU A N 1
ATOM 1490 C CA . GLU A 1 188 ? 15.033 -9.791 -3.710 1.00 85.69 188 GLU A CA 1
ATOM 1491 C C . GLU A 1 188 ? 15.239 -10.780 -4.847 1.00 85.69 188 GLU A C 1
ATOM 1493 O O . GLU A 1 188 ? 14.348 -11.006 -5.671 1.00 85.69 188 GLU A O 1
ATOM 1498 N N . GLN A 1 189 ? 16.435 -11.365 -4.946 1.00 86.69 189 GLN A N 1
ATOM 1499 C CA . GLN A 1 189 ? 16.762 -12.320 -6.016 1.00 86.69 189 GLN A CA 1
ATOM 1500 C C . GLN A 1 189 ? 16.409 -11.788 -7.426 1.00 86.69 189 GLN A C 1
ATOM 1502 O O . GLN A 1 189 ? 15.995 -12.543 -8.310 1.00 86.69 189 GLN A O 1
ATOM 1507 N N . LYS A 1 190 ? 16.598 -10.475 -7.644 1.00 85.50 190 LYS A N 1
ATOM 1508 C CA . LYS A 1 190 ? 16.282 -9.735 -8.887 1.00 85.50 190 LYS A CA 1
ATOM 1509 C C . LYS A 1 190 ? 14.789 -9.644 -9.237 1.00 85.50 190 LYS A C 1
ATOM 1511 O O . LYS A 1 190 ? 14.451 -9.374 -10.396 1.00 85.50 190 LYS A O 1
ATOM 1516 N N . LYS A 1 191 ? 13.908 -9.852 -8.263 1.00 90.44 191 LYS A N 1
ATOM 1517 C CA . LYS A 1 191 ? 12.458 -9.702 -8.388 1.00 90.44 191 LYS A CA 1
ATOM 1518 C C . LYS A 1 191 ? 11.969 -8.601 -7.467 1.00 90.44 191 LYS A C 1
ATOM 1520 O O . LYS A 1 191 ? 12.475 -8.475 -6.362 1.00 90.44 191 LYS A O 1
ATOM 1525 N N . VAL A 1 192 ? 10.990 -7.825 -7.905 1.00 91.00 192 VAL A N 1
ATOM 1526 C CA . VAL A 1 192 ? 10.369 -6.790 -7.075 1.00 91.00 192 VAL A CA 1
ATOM 1527 C C . VAL A 1 192 ? 9.436 -7.446 -6.067 1.00 91.00 192 VAL A C 1
ATOM 1529 O O . VAL A 1 192 ? 8.559 -8.214 -6.463 1.00 91.00 192 VAL A O 1
ATOM 1532 N N . VAL A 1 193 ? 9.609 -7.142 -4.784 1.00 89.44 193 VAL A N 1
ATOM 1533 C CA . VAL A 1 193 ? 8.831 -7.769 -3.701 1.00 89.44 193 VAL A CA 1
ATOM 1534 C C . VAL A 1 193 ? 8.001 -6.766 -2.907 1.00 89.44 193 VAL A C 1
ATOM 1536 O O . VAL A 1 193 ? 6.903 -7.092 -2.462 1.00 89.44 193 VAL A O 1
ATOM 1539 N N . SER A 1 194 ? 8.460 -5.523 -2.798 1.00 90.44 194 SER A N 1
ATOM 1540 C CA . SER A 1 194 ? 7.749 -4.468 -2.080 1.00 90.44 194 SER A CA 1
ATOM 1541 C C . SER A 1 194 ? 8.055 -3.091 -2.654 1.00 90.44 194 SER A C 1
ATOM 1543 O O . SER A 1 194 ? 8.924 -2.930 -3.518 1.00 90.44 194 SER A O 1
ATOM 1545 N N . ALA A 1 195 ? 7.300 -2.088 -2.212 1.00 91.31 195 ALA A N 1
ATOM 1546 C CA . ALA A 1 195 ? 7.513 -0.702 -2.600 1.00 91.31 195 ALA A CA 1
ATOM 1547 C C . ALA A 1 195 ? 6.998 0.267 -1.541 1.00 91.31 195 ALA A C 1
ATOM 1549 O O . ALA A 1 195 ? 6.021 -0.027 -0.854 1.00 91.31 195 ALA A O 1
ATOM 1550 N N . ASN A 1 196 ? 7.591 1.456 -1.490 1.00 91.06 196 ASN A N 1
ATOM 1551 C CA . ASN A 1 196 ? 7.010 2.623 -0.833 1.00 91.06 196 ASN A CA 1
ATOM 1552 C C . ASN A 1 196 ? 6.852 3.728 -1.870 1.00 91.06 196 ASN A C 1
ATOM 1554 O O . ASN A 1 196 ? 7.833 4.155 -2.475 1.00 91.06 196 ASN A O 1
ATOM 1558 N N . LEU A 1 197 ? 5.616 4.169 -2.078 1.00 93.19 197 LEU A N 1
ATOM 1559 C CA . LEU A 1 197 ? 5.222 5.079 -3.143 1.00 93.19 197 LEU A CA 1
ATOM 1560 C C . LEU A 1 197 ? 4.471 6.270 -2.551 1.00 93.19 197 LEU A C 1
ATOM 1562 O O . LEU A 1 197 ? 3.651 6.127 -1.646 1.00 93.19 197 LEU A O 1
ATOM 1566 N N . VAL A 1 198 ? 4.725 7.457 -3.083 1.00 91.69 198 VAL A N 1
ATOM 1567 C CA . VAL A 1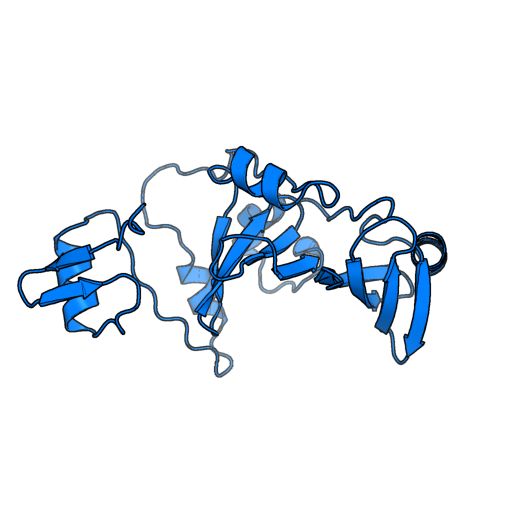 198 ? 4.064 8.703 -2.699 1.00 91.69 198 VAL A CA 1
ATOM 1568 C C . VAL A 1 198 ? 3.541 9.429 -3.939 1.00 91.69 198 VAL A C 1
ATOM 1570 O O . VAL A 1 198 ? 4.169 9.365 -5.003 1.00 91.69 198 VAL A O 1
ATOM 1573 N N . PRO A 1 199 ? 2.399 10.130 -3.834 1.00 88.56 199 PRO A N 1
ATOM 1574 C CA . PRO A 1 199 ? 1.934 10.994 -4.901 1.00 88.56 199 PRO A CA 1
ATOM 1575 C C . PRO A 1 199 ? 2.927 12.137 -5.138 1.00 88.56 199 PRO A C 1
ATOM 1577 O O . PRO A 1 199 ? 3.315 12.834 -4.196 1.00 88.56 199 PRO A O 1
ATOM 1580 N N . MET A 1 200 ? 3.306 12.361 -6.394 1.00 85.00 200 MET A N 1
ATOM 1581 C CA . MET A 1 200 ? 4.059 13.538 -6.807 1.00 85.00 200 MET A CA 1
ATOM 1582 C C . MET A 1 200 ? 3.198 14.775 -6.551 1.00 85.00 200 MET A C 1
ATOM 1584 O O . MET A 1 200 ? 2.049 14.842 -6.988 1.00 85.00 200 MET A O 1
ATOM 1588 N N . ARG A 1 201 ? 3.748 15.753 -5.834 1.00 65.06 201 ARG A N 1
ATOM 1589 C CA . ARG A 1 201 ? 3.101 17.055 -5.651 1.00 65.06 201 ARG A CA 1
ATOM 1590 C C . ARG A 1 201 ? 3.530 17.970 -6.793 1.00 65.06 201 ARG A C 1
ATOM 1592 O O . ARG A 1 201 ? 4.727 18.053 -7.067 1.00 65.06 201 ARG A O 1
ATOM 1599 N N . GLU A 1 202 ? 2.556 18.596 -7.450 1.00 52.75 202 GLU A N 1
ATOM 1600 C CA . GLU A 1 202 ? 2.793 19.705 -8.387 1.00 52.75 202 GLU A CA 1
ATOM 1601 C C . GLU A 1 202 ? 3.405 20.924 -7.682 1.00 52.75 202 GLU A C 1
ATOM 1603 O O . GLU A 1 202 ? 3.065 21.166 -6.496 1.00 52.75 202 GLU A O 1
#